Protein AF-A0A7S0Q0D4-F1 (afdb_monomer)

Radius of gyration: 19.69 Å; Cα contacts (8 Å, |Δi|>4): 339; chains: 1; bounding box: 39×50×62 Å

Nearest PDB structures (foldseek):
  7pxd-assembly1_C  TM=2.267E-01  e=3.288E-01  Mycobacterium tuberculosis
  8pty-assembly1_A  TM=2.636E-01  e=9.021E-01  Homo sapiens
  8avg-assembly1_A  TM=2.624E-01  e=1.016E+00  Mus musculus
  5kzf-assembly2_K  TM=1.835E-01  e=1.367E+00  Mycobacterium tuberculosis H37Ra
  2o3o-assembly6_J  TM=2.147E-01  e=3.750E+00  Bacillus subtilis

pLDDT: mean 75.48, std 21.77, range [25.08, 96.88]

Foldseek 3Di:
DDDDDDDDDDDDPVPPPPPPPDDDDWDKDDKDADPDDLVVCVLQVNDSQFGIKIWTDAALVCLPDDPVRLVVQVVPDQVSLCNQQTWMWTAHPVRHTDDTHGDDPPSQWKDWADFFFFDPVVLVVCLVVLFWDADSHPVVVVVQFGTKGKDAQPRAPPCDGHPDGQNRTWMKTARDPSRDHTITIIHMDTDPDDDDDPPPDDPDDPDDDDD

Structure (mmCIF, N/CA/C/O backbone):
data_AF-A0A7S0Q0D4-F1
#
_entry.id   AF-A0A7S0Q0D4-F1
#
loop_
_atom_site.group_PDB
_atom_site.id
_atom_site.type_symbol
_atom_site.label_atom_id
_atom_site.label_alt_id
_atom_site.label_comp_id
_atom_site.label_asym_id
_atom_site.label_entity_id
_atom_site.label_seq_id
_atom_site.pdbx_PDB_ins_code
_atom_site.Cartn_x
_atom_site.Cartn_y
_atom_site.Cartn_z
_atom_site.occupancy
_atom_site.B_iso_or_equiv
_atom_site.auth_seq_id
_atom_site.auth_comp_id
_atom_site.auth_asym_id
_atom_site.auth_atom_id
_atom_site.pdbx_PDB_model_num
ATOM 1 N N . ILE A 1 1 ? 1.714 13.636 7.743 1.00 39.94 1 ILE A N 1
ATOM 2 C CA . ILE A 1 1 ? 0.949 13.252 8.952 1.00 39.94 1 ILE A CA 1
ATOM 3 C C . ILE A 1 1 ? 1.546 14.047 10.105 1.00 39.94 1 ILE A C 1
ATOM 5 O O . ILE A 1 1 ? 2.761 14.033 10.236 1.00 39.94 1 ILE A O 1
ATOM 9 N N . LEU A 1 2 ? 0.739 14.781 10.872 1.00 30.14 2 LEU A N 1
ATOM 10 C CA . LEU A 1 2 ? 1.191 15.457 12.091 1.00 30.14 2 LEU A CA 1
ATOM 11 C C . LEU A 1 2 ? 0.880 14.524 13.266 1.00 30.14 2 LEU A C 1
ATOM 13 O O . LEU A 1 2 ? -0.280 14.161 13.445 1.00 30.14 2 LEU A O 1
ATOM 17 N N . VAL A 1 3 ? 1.891 14.096 14.023 1.00 31.64 3 VAL A N 1
ATOM 18 C CA . VAL A 1 3 ? 1.702 13.303 15.248 1.00 31.64 3 VAL A CA 1
ATOM 19 C C . VAL A 1 3 ? 2.352 14.063 16.392 1.00 31.64 3 VAL A C 1
ATOM 21 O O . VAL A 1 3 ? 3.560 14.276 16.376 1.00 31.64 3 VAL A O 1
ATOM 24 N N . GLY A 1 4 ? 1.554 14.483 17.368 1.00 28.08 4 GLY A N 1
ATOM 25 C CA . GLY A 1 4 ? 2.031 15.080 18.610 1.00 28.08 4 GLY A CA 1
ATOM 26 C C . GLY A 1 4 ? 1.083 14.715 19.746 1.00 28.08 4 GLY A C 1
ATOM 27 O O . GLY A 1 4 ? -0.130 14.824 19.582 1.00 28.08 4 GLY A O 1
ATOM 28 N N . SER A 1 5 ? 1.629 14.268 20.875 1.00 32.59 5 SER A N 1
ATOM 29 C CA . SER A 1 5 ? 0.921 14.273 22.155 1.00 32.59 5 SER A CA 1
ATOM 30 C C . SER A 1 5 ? 1.500 15.406 22.991 1.00 32.59 5 SER A C 1
ATOM 32 O O . SER A 1 5 ? 2.705 15.429 23.235 1.00 32.59 5 SER A O 1
ATOM 34 N N . ALA A 1 6 ? 0.656 16.343 23.406 1.00 32.16 6 ALA A N 1
ATOM 35 C CA . ALA A 1 6 ? 1.014 17.323 24.417 1.00 32.16 6 ALA A CA 1
ATOM 36 C C . ALA A 1 6 ? 0.575 16.765 25.775 1.00 32.16 6 ALA A C 1
ATOM 38 O O . ALA A 1 6 ? -0.620 16.581 25.998 1.00 32.16 6 ALA A O 1
ATOM 39 N N . GLU A 1 7 ? 1.532 16.471 26.654 1.00 38.66 7 GLU A N 1
ATOM 40 C CA . GLU A 1 7 ? 1.271 16.510 28.091 1.00 38.66 7 GLU A CA 1
ATOM 41 C C . GLU A 1 7 ? 1.637 17.908 28.583 1.00 38.66 7 GLU A C 1
ATOM 43 O O . GLU A 1 7 ? 2.690 18.456 28.259 1.00 38.66 7 GLU A O 1
ATOM 48 N N . GLU A 1 8 ? 0.687 18.502 29.290 1.00 43.59 8 GLU A N 1
ATOM 49 C CA . GLU A 1 8 ? 0.715 19.860 29.802 1.00 43.59 8 GLU A CA 1
ATOM 50 C C . GLU A 1 8 ? 1.403 19.832 31.174 1.00 43.59 8 GLU A C 1
ATOM 52 O O . GLU A 1 8 ? 0.868 19.262 32.127 1.00 43.59 8 GLU A O 1
ATOM 57 N N . THR A 1 9 ? 2.595 20.424 31.290 1.00 36.97 9 THR A N 1
ATOM 58 C CA . THR A 1 9 ? 3.221 20.680 32.594 1.00 36.97 9 THR A CA 1
ATOM 59 C C . THR A 1 9 ? 3.925 22.030 32.653 1.00 36.97 9 THR A C 1
ATOM 61 O O . THR A 1 9 ? 4.407 22.566 31.658 1.00 36.97 9 THR A O 1
ATOM 64 N N . ASP A 1 10 ? 3.895 22.562 33.872 1.00 42.19 10 ASP A N 1
ATOM 65 C CA . ASP A 1 10 ? 3.961 23.958 34.287 1.00 42.19 10 ASP A CA 1
ATOM 66 C C . ASP A 1 10 ? 5.113 24.832 33.765 1.00 42.19 10 ASP A C 1
ATOM 68 O O . ASP A 1 10 ? 6.259 24.423 33.569 1.00 42.19 10 ASP A O 1
ATOM 72 N N . ASN A 1 11 ? 4.765 26.111 33.642 1.00 52.38 11 ASN A N 1
ATOM 73 C CA . ASN A 1 11 ? 5.573 27.217 33.151 1.00 52.38 11 ASN A CA 1
ATOM 74 C C . ASN A 1 11 ? 6.760 27.543 34.078 1.00 52.38 11 ASN A C 1
ATOM 76 O O . ASN A 1 11 ? 6.571 28.180 35.109 1.00 52.38 11 ASN A O 1
ATOM 80 N N . HIS A 1 12 ? 7.982 27.175 33.676 1.00 39.94 12 HIS A N 1
ATOM 81 C CA . HIS A 1 12 ? 9.133 28.104 33.584 1.00 39.94 12 HIS A CA 1
ATOM 82 C C . HIS A 1 12 ? 10.457 27.452 33.129 1.00 39.94 12 HIS A C 1
ATOM 84 O O . HIS A 1 12 ? 11.414 28.171 32.862 1.00 39.94 12 HIS A O 1
ATOM 90 N N . GLU A 1 13 ? 10.497 26.133 32.911 1.00 39.03 13 GLU A N 1
ATOM 91 C CA . GLU A 1 13 ? 11.591 25.443 32.185 1.00 39.03 13 GLU A CA 1
ATOM 92 C C . GLU A 1 13 ? 11.234 25.106 30.717 1.00 39.03 13 GLU A C 1
ATOM 94 O O . GLU A 1 13 ? 12.041 24.545 29.977 1.00 39.03 13 GLU A O 1
ATOM 99 N N . ALA A 1 14 ? 10.037 25.493 30.261 1.00 39.09 14 ALA A N 1
ATOM 100 C CA . ALA A 1 14 ? 9.472 25.132 28.956 1.00 39.09 14 ALA A CA 1
ATOM 101 C C . ALA A 1 14 ? 10.107 25.846 27.741 1.00 39.09 14 ALA A C 1
ATOM 103 O O . ALA A 1 14 ? 9.794 25.513 26.601 1.00 39.09 14 ALA A O 1
ATOM 104 N N . GLU A 1 15 ? 11.010 26.808 27.950 1.00 36.03 15 GLU A N 1
ATOM 105 C CA . GLU A 1 15 ? 11.587 27.613 26.860 1.00 36.03 15 GLU A CA 1
ATOM 106 C C . GLU A 1 15 ? 12.915 27.049 26.308 1.00 36.03 15 GLU A C 1
ATOM 108 O O . GLU A 1 15 ? 13.400 27.512 25.279 1.00 36.03 15 GLU A O 1
ATOM 113 N N . GLN A 1 16 ? 13.495 26.013 26.938 1.00 35.28 16 GLN A N 1
ATOM 114 C CA . GLN A 1 16 ? 14.749 25.377 26.481 1.00 35.28 16 G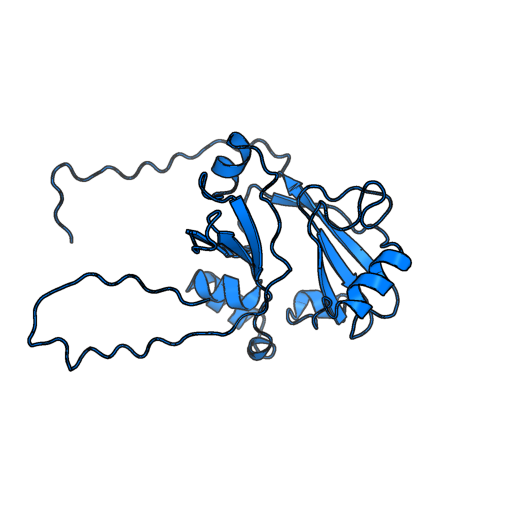LN A CA 1
ATOM 115 C C . GLN A 1 16 ? 14.620 23.918 26.018 1.00 35.28 16 GLN A C 1
ATOM 117 O O . GLN A 1 16 ? 15.594 23.351 25.528 1.00 35.28 16 GLN A O 1
ATOM 122 N N . ALA A 1 17 ? 13.423 23.332 26.063 1.00 35.00 17 ALA A N 1
ATOM 123 C CA . ALA A 1 17 ? 13.133 22.030 25.461 1.00 35.00 17 ALA A CA 1
ATOM 124 C C . ALA A 1 17 ? 12.306 22.177 24.177 1.00 35.00 17 ALA A C 1
ATOM 126 O O . ALA A 1 17 ? 11.364 21.422 23.941 1.00 35.00 17 ALA A O 1
ATOM 127 N N . ALA A 1 18 ? 12.671 23.128 23.311 1.00 39.19 18 ALA A N 1
ATOM 128 C CA . ALA A 1 18 ? 12.275 23.074 21.909 1.00 39.19 18 ALA A CA 1
ATOM 129 C C . ALA A 1 18 ? 12.994 21.881 21.251 1.00 39.19 18 ALA A C 1
ATOM 131 O O . ALA A 1 18 ? 13.935 22.042 20.476 1.00 39.19 18 ALA A O 1
ATOM 132 N N . MET A 1 19 ? 12.568 20.664 21.611 1.00 36.09 19 MET A N 1
ATOM 133 C CA . MET A 1 19 ? 12.744 19.470 20.803 1.00 36.09 19 MET A CA 1
ATOM 134 C C . MET A 1 19 ? 12.279 19.858 19.406 1.00 36.09 19 MET A C 1
ATOM 136 O O . MET A 1 19 ? 11.094 20.112 19.184 1.00 36.09 19 MET A O 1
ATOM 140 N N . SER A 1 20 ? 13.220 19.975 18.476 1.00 41.44 20 SER A N 1
ATOM 141 C CA . SER A 1 20 ? 12.903 20.131 17.069 1.00 41.44 20 SER A CA 1
ATOM 142 C C . SER A 1 20 ? 12.043 18.936 16.672 1.00 41.44 20 SER A C 1
ATOM 144 O O . SER A 1 20 ? 12.536 17.812 16.584 1.00 41.44 20 SER A O 1
ATOM 146 N N . PHE A 1 21 ? 10.743 19.151 16.492 1.00 45.53 21 PHE A N 1
ATOM 147 C CA . PHE A 1 21 ? 9.886 18.141 15.899 1.00 45.53 21 PHE A CA 1
ATOM 148 C C . PHE A 1 21 ? 10.307 18.001 14.437 1.00 45.53 21 PHE A C 1
ATOM 150 O O . PHE A 1 21 ? 10.010 18.854 13.602 1.00 45.53 21 PHE A O 1
ATOM 157 N N . GLU A 1 22 ? 11.044 16.937 14.139 1.00 58.16 22 GLU A N 1
ATOM 158 C CA . GLU A 1 22 ? 11.311 16.521 12.769 1.00 58.16 22 GLU A CA 1
ATOM 159 C C . GLU A 1 22 ? 10.029 15.878 12.229 1.00 58.16 22 GLU A C 1
ATOM 161 O O . GLU A 1 22 ? 9.679 14.737 12.531 1.00 58.16 22 GLU A O 1
ATOM 166 N N . TYR A 1 23 ? 9.254 16.658 11.481 1.00 65.88 23 TYR A N 1
ATOM 167 C CA . TYR A 1 23 ? 8.123 16.143 10.723 1.00 65.88 23 TYR A CA 1
ATOM 168 C C . TYR A 1 23 ? 8.636 15.594 9.396 1.00 65.88 23 TYR A C 1
ATOM 170 O O . TYR A 1 23 ? 9.413 16.260 8.715 1.00 65.88 23 TYR A O 1
ATOM 178 N N . PHE A 1 24 ? 8.138 14.434 8.973 1.00 67.94 24 PHE A N 1
ATOM 179 C CA . PHE A 1 24 ? 8.347 13.958 7.609 1.00 67.94 24 PHE A CA 1
ATOM 180 C C . PHE A 1 24 ? 7.037 13.999 6.820 1.00 67.94 24 PHE A C 1
ATOM 182 O O . PHE A 1 24 ? 5.943 13.702 7.320 1.00 67.94 24 PHE A O 1
ATOM 189 N N . LEU A 1 25 ? 7.144 14.397 5.556 1.00 77.38 25 LEU A N 1
ATOM 190 C CA . LEU A 1 25 ? 6.045 14.327 4.605 1.00 77.38 25 LEU A CA 1
ATOM 191 C C . LEU A 1 25 ? 6.071 12.950 3.950 1.00 77.38 25 LEU A C 1
ATOM 193 O O . LEU A 1 25 ? 7.066 12.558 3.352 1.00 77.38 25 LEU A O 1
ATOM 197 N N . ALA A 1 26 ? 4.962 12.225 4.056 1.00 83.94 26 ALA A N 1
ATOM 198 C CA . ALA A 1 26 ? 4.808 10.923 3.428 1.00 83.94 26 ALA A CA 1
ATOM 199 C C . ALA A 1 26 ? 3.682 10.957 2.401 1.00 83.94 26 ALA A C 1
ATOM 201 O O . ALA A 1 26 ? 2.644 11.594 2.615 1.00 83.94 26 ALA A O 1
ATOM 202 N N . LYS A 1 27 ? 3.880 10.240 1.295 1.00 90.94 27 LYS A N 1
ATOM 203 C CA . LYS A 1 27 ? 2.831 10.012 0.305 1.00 90.94 27 LYS A CA 1
ATOM 204 C C . LYS A 1 27 ? 1.919 8.896 0.804 1.00 90.94 27 LYS A C 1
ATOM 206 O O . LYS A 1 27 ? 2.400 7.877 1.293 1.00 90.94 27 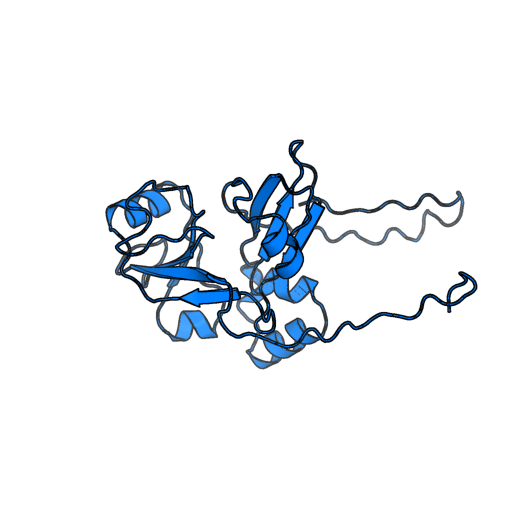LYS A O 1
ATOM 211 N N . LEU A 1 28 ? 0.612 9.090 0.660 1.00 93.75 28 LEU A N 1
ATOM 212 C CA . LEU A 1 28 ? -0.399 8.106 1.036 1.00 93.75 28 LEU A CA 1
ATOM 213 C C . LEU A 1 28 ? -1.083 7.528 -0.204 1.00 93.75 28 LEU A C 1
ATOM 215 O O . LEU A 1 28 ? -1.227 8.209 -1.223 1.00 93.75 28 LEU A O 1
ATOM 219 N N . SER A 1 29 ? -1.546 6.285 -0.112 1.00 94.38 29 SER A N 1
ATOM 220 C CA . SER A 1 29 ? -2.601 5.791 -0.993 1.00 94.38 29 SER A CA 1
ATOM 221 C C . SER A 1 29 ? -3.913 6.542 -0.719 1.00 94.38 29 SER A C 1
ATOM 223 O O . SER A 1 29 ? -4.058 7.170 0.332 1.00 94.38 29 SER A O 1
ATOM 225 N N . PRO A 1 30 ? -4.906 6.461 -1.623 1.00 93.81 30 PRO A N 1
ATOM 226 C CA . PRO A 1 30 ? -6.265 6.876 -1.303 1.00 93.81 30 PRO A CA 1
ATOM 227 C C . PRO A 1 30 ? -6.752 6.205 -0.015 1.00 93.81 30 PRO A C 1
ATOM 229 O O . PRO A 1 30 ? -6.440 5.030 0.220 1.00 93.81 30 PRO A O 1
ATOM 232 N N . LEU A 1 31 ? -7.511 6.956 0.788 1.00 93.94 31 LEU A N 1
ATOM 233 C CA . LEU A 1 31 ? -8.194 6.413 1.958 1.00 93.94 31 LEU A CA 1
ATOM 234 C C . LEU A 1 31 ? -9.208 5.357 1.517 1.00 93.94 31 LEU A C 1
ATOM 236 O O . LEU A 1 31 ? -9.918 5.542 0.529 1.00 93.94 31 LEU A O 1
ATOM 240 N N . SER A 1 32 ? -9.281 4.275 2.279 1.00 93.75 32 SER A N 1
ATOM 241 C CA . SER A 1 32 ? -10.214 3.172 2.072 1.00 93.75 32 SER A CA 1
ATOM 242 C C . SER A 1 32 ? -10.876 2.796 3.380 1.00 93.75 32 SER A C 1
ATOM 244 O O . SER A 1 32 ? -10.272 2.943 4.442 1.00 93.75 32 SER A O 1
ATOM 246 N N . LEU A 1 33 ? -12.102 2.280 3.307 1.00 93.75 33 LEU A N 1
ATOM 247 C CA . LEU A 1 33 ? -12.773 1.724 4.474 1.00 93.75 33 LEU A CA 1
ATOM 248 C C . LEU A 1 33 ? -12.021 0.494 4.977 1.00 93.75 33 LEU A C 1
ATOM 250 O O . LEU A 1 33 ? -11.573 -0.345 4.192 1.00 93.75 33 LEU A O 1
ATOM 254 N N . VAL A 1 34 ? -11.924 0.361 6.296 1.00 91.00 34 VAL A N 1
ATOM 255 C CA . VAL A 1 34 ? -11.424 -0.864 6.918 1.00 91.00 34 VAL A CA 1
ATOM 256 C C . VAL A 1 34 ? -12.504 -1.943 6.792 1.00 91.00 34 VAL A C 1
ATOM 258 O O . VAL A 1 34 ? -13.469 -1.969 7.554 1.00 91.00 34 VAL A O 1
ATOM 261 N N . SER A 1 35 ? -12.330 -2.858 5.841 1.00 88.56 35 SER A N 1
ATOM 262 C CA . SER A 1 35 ? -13.248 -3.981 5.577 1.00 88.56 35 SER A CA 1
ATOM 263 C C . SER A 1 35 ? -12.995 -5.215 6.457 1.00 88.56 35 SER A C 1
ATOM 265 O O . SER A 1 35 ? -13.779 -6.162 6.443 1.00 88.56 35 SER A O 1
ATOM 267 N N . VAL A 1 36 ? -11.911 -5.202 7.236 1.00 85.38 36 VAL A N 1
ATOM 268 C CA . VAL A 1 36 ? -11.490 -6.296 8.121 1.00 85.38 36 VAL A CA 1
ATOM 269 C C . VAL A 1 36 ? -12.462 -6.460 9.294 1.00 85.38 36 VAL A C 1
ATOM 271 O O . VAL A 1 36 ? -12.875 -5.465 9.902 1.00 85.38 36 VAL A O 1
ATOM 274 N N . SER A 1 37 ? -12.799 -7.708 9.639 1.00 86.81 37 SER A N 1
ATOM 275 C CA . SER A 1 37 ? -13.691 -8.032 10.761 1.00 86.81 37 SER A CA 1
ATOM 276 C C . SER A 1 37 ? -13.095 -7.602 12.107 1.00 86.81 37 SER A C 1
ATOM 278 O O . SER A 1 37 ? -11.878 -7.556 12.265 1.00 86.81 37 SER A O 1
ATOM 280 N N . SER A 1 38 ? -13.922 -7.326 13.119 1.00 87.94 38 SER A N 1
ATOM 281 C CA . SER A 1 38 ? -13.414 -6.920 14.441 1.00 87.94 38 SER A CA 1
ATOM 282 C C . SER A 1 38 ? -12.484 -7.956 15.082 1.00 87.94 38 SER A C 1
ATOM 284 O O . SER A 1 38 ? -11.548 -7.568 15.774 1.00 87.94 38 SER A O 1
ATOM 286 N N . ALA A 1 39 ? -12.714 -9.252 14.845 1.00 85.00 39 ALA A N 1
ATOM 287 C CA . ALA A 1 39 ? -11.849 -10.317 15.353 1.00 85.00 39 ALA A CA 1
ATOM 288 C C . ALA A 1 39 ? -10.466 -10.274 14.687 1.00 85.00 39 ALA A C 1
ATOM 290 O O . ALA A 1 39 ? -9.447 -10.269 15.376 1.00 85.00 39 ALA A O 1
ATOM 291 N N . ASP A 1 40 ? -10.435 -10.143 13.362 1.00 82.12 40 ASP A N 1
ATOM 292 C CA . ASP A 1 40 ? -9.185 -10.068 12.604 1.00 82.12 40 ASP A CA 1
ATOM 293 C C . ASP A 1 40 ? -8.441 -8.758 12.880 1.00 82.12 40 ASP A C 1
ATOM 295 O O . ASP A 1 40 ? -7.218 -8.745 12.954 1.00 82.12 40 ASP A O 1
ATOM 299 N N . ARG A 1 41 ? -9.153 -7.650 13.123 1.00 87.12 41 ARG A N 1
ATOM 300 C CA . ARG A 1 41 ? -8.533 -6.376 13.517 1.00 87.12 41 ARG A CA 1
ATOM 301 C C . ARG A 1 41 ? -7.684 -6.517 14.777 1.00 87.12 41 ARG A C 1
ATOM 303 O O . ARG A 1 41 ? -6.586 -5.975 14.813 1.00 87.12 41 ARG A O 1
ATOM 310 N N . VAL A 1 42 ? -8.161 -7.260 15.780 1.00 84.44 42 VAL A N 1
ATOM 311 C CA . VAL A 1 42 ? -7.399 -7.515 17.015 1.00 84.44 42 VAL A CA 1
ATOM 312 C C . VAL A 1 42 ? -6.113 -8.276 16.709 1.00 84.44 42 VAL A C 1
ATOM 314 O O . VAL A 1 42 ? -5.056 -7.897 17.205 1.00 84.44 42 VAL A O 1
ATOM 317 N N . ILE A 1 43 ? -6.195 -9.306 15.864 1.00 79.88 43 ILE A N 1
ATOM 318 C CA . ILE A 1 43 ? -5.037 -10.111 15.451 1.00 79.88 43 ILE A CA 1
ATOM 319 C C . ILE A 1 43 ? -4.023 -9.238 14.702 1.00 79.88 43 ILE A C 1
ATOM 321 O O . ILE A 1 43 ? -2.831 -9.287 14.975 1.00 79.88 43 ILE A O 1
ATOM 325 N N . LEU A 1 44 ? -4.509 -8.378 13.808 1.00 78.69 44 LEU A N 1
ATOM 326 C CA . LEU A 1 44 ? -3.687 -7.516 12.960 1.00 78.69 44 LEU A CA 1
ATOM 327 C C . LEU A 1 44 ? -3.223 -6.220 13.644 1.00 78.69 44 LEU A C 1
ATOM 329 O O . LEU A 1 44 ? -2.583 -5.387 13.002 1.00 78.69 44 LEU A O 1
ATOM 333 N N . GLY A 1 45 ? -3.566 -6.009 14.919 1.00 83.81 45 GLY A N 1
ATOM 334 C CA . GLY A 1 45 ? -3.255 -4.774 15.646 1.00 83.81 45 GLY A CA 1
ATOM 335 C C . GLY A 1 45 ? -3.958 -3.526 15.092 1.00 83.81 45 GLY A C 1
ATOM 336 O O . GLY A 1 45 ? -3.560 -2.400 15.399 1.00 83.81 45 GLY A O 1
ATOM 337 N N . ILE A 1 46 ? -4.999 -3.705 14.275 1.00 88.56 46 ILE A N 1
ATOM 338 C CA . ILE A 1 46 ? -5.795 -2.621 13.701 1.00 88.56 46 ILE A CA 1
ATOM 339 C C . ILE A 1 46 ? -6.689 -2.041 14.804 1.00 88.56 46 ILE A C 1
ATOM 341 O O . ILE A 1 46 ? -7.457 -2.786 15.420 1.00 88.56 46 ILE A O 1
ATOM 345 N N . PRO A 1 47 ? -6.660 -0.717 15.049 1.00 91.50 47 PRO A N 1
ATOM 346 C CA . PRO A 1 47 ? -7.526 -0.104 16.048 1.00 91.50 47 PRO A CA 1
ATOM 347 C C . PRO A 1 47 ? -9.003 -0.399 15.770 1.00 91.50 47 PRO A C 1
ATOM 349 O O . PRO A 1 47 ? -9.492 -0.201 14.658 1.00 91.50 47 PRO A O 1
ATOM 352 N N . LEU A 1 48 ? -9.749 -0.822 16.794 1.00 93.25 48 LEU A N 1
ATOM 353 C CA . LEU A 1 48 ? -11.175 -1.141 16.642 1.00 93.25 48 LEU A CA 1
ATOM 354 C C . LEU A 1 48 ? -12.004 0.066 16.180 1.00 93.25 48 LEU A C 1
ATOM 356 O O . LEU A 1 48 ? -12.968 -0.110 15.443 1.00 93.25 48 LEU A O 1
ATOM 360 N N . LEU A 1 49 ? -11.587 1.277 16.564 1.00 95.12 49 LEU A N 1
ATOM 361 C CA . LEU A 1 49 ? -12.212 2.541 16.165 1.00 95.12 49 LEU A CA 1
ATOM 362 C C . LEU A 1 49 ? -11.801 3.021 14.762 1.00 95.12 49 LEU A C 1
ATOM 364 O O . LEU A 1 49 ? -12.280 4.061 14.317 1.00 95.12 49 LEU A O 1
ATOM 368 N N . ALA A 1 50 ? -10.902 2.312 14.069 1.00 95.56 50 ALA A N 1
ATOM 369 C CA . ALA A 1 50 ? -10.497 2.691 12.723 1.00 95.56 50 ALA A CA 1
ATOM 370 C C . ALA A 1 50 ? -11.643 2.462 11.733 1.00 95.56 50 ALA A C 1
ATOM 372 O O . ALA A 1 50 ? -12.112 1.336 11.552 1.00 95.56 50 ALA A O 1
ATOM 373 N N . GLU A 1 51 ? -12.068 3.526 11.062 1.00 96.25 51 GLU A N 1
ATOM 374 C CA . GLU A 1 51 ? -13.021 3.437 9.953 1.00 96.25 51 GLU A CA 1
ATOM 375 C C . GLU A 1 51 ? -12.308 3.468 8.608 1.00 96.25 51 GLU A C 1
ATOM 377 O O . GLU A 1 51 ? -12.720 2.766 7.685 1.00 96.25 51 GLU A O 1
ATOM 382 N N . TYR A 1 52 ? -11.202 4.211 8.522 1.00 96.50 52 TYR A N 1
ATOM 383 C CA . TYR A 1 52 ? -10.424 4.353 7.300 1.00 96.50 52 TYR A CA 1
ATOM 384 C C . TYR A 1 52 ? -8.970 3.945 7.497 1.00 96.50 52 TYR A C 1
ATOM 386 O O . TYR A 1 52 ? -8.424 4.014 8.600 1.00 96.50 52 TYR A O 1
ATOM 394 N N . PHE A 1 53 ? -8.322 3.569 6.402 1.00 95.50 53 PHE A N 1
ATOM 395 C CA . PHE A 1 53 ? -6.884 3.370 6.346 1.00 95.50 53 PHE A CA 1
ATOM 396 C C . PHE A 1 53 ? -6.291 3.906 5.042 1.00 95.50 53 PHE A C 1
ATOM 398 O O . PHE A 1 53 ? -6.992 4.054 4.041 1.00 95.50 53 PHE A O 1
ATOM 405 N N . ALA A 1 54 ? -4.990 4.178 5.054 1.00 95.75 54 ALA A N 1
ATOM 406 C CA . ALA A 1 54 ? -4.197 4.418 3.854 1.00 95.75 54 ALA A CA 1
ATOM 407 C C . ALA A 1 54 ? -2.811 3.791 4.004 1.00 95.75 54 ALA A C 1
ATOM 409 O O . ALA A 1 54 ? -2.222 3.814 5.088 1.00 95.75 54 ALA A O 1
ATOM 410 N N . PHE A 1 55 ? -2.273 3.271 2.904 1.00 95.00 55 PHE A N 1
ATOM 411 C CA . PHE A 1 55 ? -0.882 2.855 2.839 1.00 95.00 55 PHE A CA 1
ATOM 412 C C . PHE A 1 55 ? 0.027 4.086 2.770 1.00 95.00 55 PHE A C 1
ATOM 414 O O . PHE A 1 55 ? -0.182 4.981 1.952 1.00 95.00 55 PHE A O 1
ATOM 421 N N . ILE A 1 56 ? 1.034 4.121 3.630 1.00 93.62 56 ILE A N 1
ATOM 422 C CA . ILE A 1 56 ? 2.121 5.089 3.654 1.00 93.62 56 ILE A CA 1
ATOM 423 C C . ILE A 1 56 ? 3.244 4.525 2.791 1.00 93.62 56 ILE A C 1
ATOM 425 O O . ILE A 1 56 ? 3.779 3.460 3.098 1.00 93.62 56 ILE A O 1
ATOM 429 N N . TYR A 1 57 ? 3.615 5.244 1.735 1.00 92.00 57 TYR A N 1
ATOM 430 C CA . TYR A 1 57 ? 4.750 4.864 0.903 1.00 92.00 57 TYR A CA 1
ATOM 431 C C . TYR A 1 57 ? 6.084 5.123 1.630 1.00 92.00 57 TYR A C 1
ATOM 433 O O . TYR A 1 57 ? 6.183 6.121 2.351 1.00 92.00 57 TYR A O 1
ATOM 441 N N . PRO A 1 58 ? 7.104 4.268 1.412 1.00 88.81 58 PRO A N 1
ATOM 442 C CA . PRO A 1 58 ? 8.484 4.527 1.806 1.00 88.81 58 PRO A CA 1
ATOM 443 C C . PRO A 1 58 ? 8.979 5.911 1.388 1.00 88.81 58 PRO A C 1
ATOM 445 O O . PRO A 1 58 ? 8.552 6.462 0.367 1.00 88.81 58 PRO A O 1
ATOM 448 N N . VAL A 1 59 ? 9.931 6.443 2.149 1.00 83.56 59 VAL A N 1
ATOM 449 C CA . VAL A 1 59 ? 10.617 7.695 1.820 1.00 83.56 59 VAL A CA 1
ATOM 450 C C . VAL A 1 59 ? 11.817 7.376 0.928 1.00 83.56 59 VAL A C 1
ATOM 452 O O . VAL A 1 59 ? 12.762 6.728 1.367 1.00 83.56 59 VAL A O 1
ATOM 455 N N . GLY A 1 60 ? 11.785 7.847 -0.322 1.00 69.12 60 GL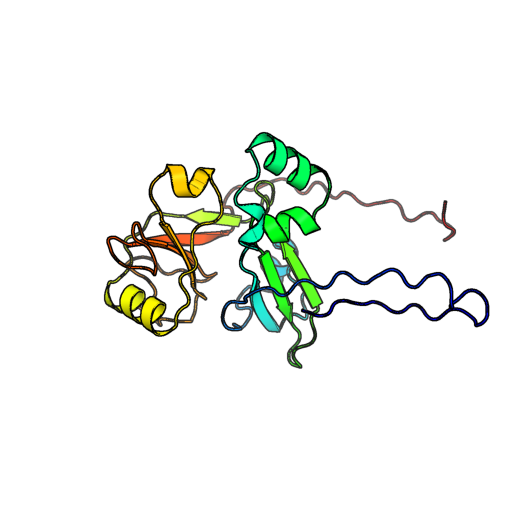Y A N 1
ATOM 456 C CA . GLY A 1 60 ? 12.810 7.553 -1.340 1.00 69.12 60 GLY A CA 1
ATOM 457 C C . GLY A 1 60 ? 14.172 8.226 -1.134 1.00 69.12 60 GLY A C 1
ATOM 458 O O . GLY A 1 60 ? 15.045 8.143 -1.982 1.00 69.12 60 GLY A O 1
ATOM 459 N N . GLU A 1 61 ? 14.387 8.927 -0.024 1.00 66.50 61 GLU A N 1
ATOM 460 C CA . GLU A 1 61 ? 15.699 9.509 0.299 1.00 66.50 61 GLU A CA 1
ATOM 461 C C . GLU A 1 61 ? 16.627 8.497 0.996 1.00 66.50 61 GLU A C 1
ATOM 463 O O . GLU A 1 61 ? 17.802 8.779 1.227 1.00 66.50 61 GLU A O 1
ATOM 468 N N . LEU A 1 62 ? 16.120 7.297 1.304 1.00 66.19 62 LEU A N 1
ATOM 469 C CA . LEU A 1 62 ? 16.872 6.219 1.952 1.00 66.19 62 LEU A CA 1
ATOM 470 C C . LEU A 1 62 ? 17.521 5.239 0.962 1.00 66.19 62 LEU A C 1
ATOM 472 O O . LEU A 1 62 ? 18.161 4.288 1.400 1.00 66.19 62 LEU A O 1
ATOM 476 N N . ASP A 1 63 ? 17.403 5.480 -0.345 1.00 59.25 63 ASP A N 1
ATOM 477 C CA . ASP A 1 63 ? 17.776 4.563 -1.438 1.00 59.25 63 ASP A CA 1
ATOM 478 C C . ASP A 1 63 ? 19.282 4.215 -1.506 1.00 59.25 63 ASP A C 1
ATOM 480 O O . ASP A 1 63 ? 19.683 3.314 -2.239 1.00 59.25 63 ASP A O 1
ATOM 484 N N . ASN A 1 64 ? 20.131 4.911 -0.739 1.00 62.94 64 ASN A N 1
ATOM 485 C CA . ASN A 1 64 ? 21.590 4.728 -0.724 1.00 62.94 64 ASN A CA 1
ATOM 486 C C . ASN A 1 64 ? 22.112 3.898 0.460 1.00 62.94 64 ASN A C 1
ATOM 488 O O . ASN A 1 64 ? 23.328 3.797 0.648 1.00 62.94 64 ASN A O 1
ATOM 492 N N . LEU A 1 65 ? 21.231 3.351 1.297 1.00 68.19 65 LEU A N 1
ATOM 493 C CA . LEU A 1 65 ? 21.656 2.526 2.423 1.00 68.19 65 LEU A CA 1
ATOM 494 C C . LEU A 1 65 ? 22.067 1.126 1.950 1.00 68.19 65 LEU A C 1
ATOM 496 O O . LEU A 1 65 ? 21.443 0.530 1.076 1.00 68.19 65 LEU A O 1
ATOM 500 N N . THR A 1 66 ? 23.123 0.574 2.542 1.00 68.50 66 THR A N 1
ATOM 501 C CA . THR A 1 66 ? 23.503 -0.829 2.334 1.00 68.50 66 THR A CA 1
ATOM 502 C C . THR A 1 66 ? 22.519 -1.764 3.041 1.00 68.50 66 THR A C 1
ATOM 504 O O . THR A 1 66 ? 21.880 -1.376 4.019 1.00 68.50 66 THR A O 1
ATOM 507 N N . ASP A 1 67 ? 22.432 -3.029 2.617 1.00 67.50 67 ASP A N 1
ATOM 508 C CA . ASP A 1 67 ? 21.590 -4.039 3.285 1.00 67.50 67 ASP A CA 1
ATOM 509 C C . ASP A 1 67 ? 21.903 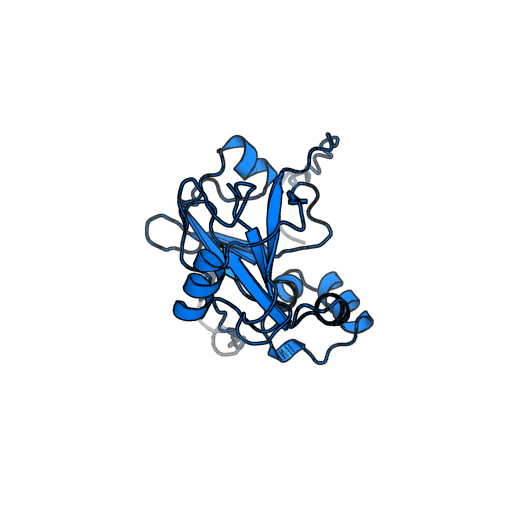-4.165 4.789 1.00 67.50 67 ASP A C 1
ATOM 511 O O . ASP A 1 67 ? 21.004 -4.324 5.616 1.00 67.50 67 ASP A O 1
ATOM 515 N N . GLU A 1 68 ? 23.179 -4.024 5.170 1.00 69.69 68 GLU A N 1
ATOM 516 C CA . GLU A 1 68 ? 23.605 -4.004 6.573 1.00 69.69 68 GLU A CA 1
ATOM 517 C C . GLU A 1 68 ? 23.062 -2.770 7.313 1.00 69.69 68 GLU A C 1
ATOM 519 O O . GLU A 1 68 ? 22.605 -2.873 8.453 1.00 69.69 68 GLU A O 1
ATOM 524 N N . GLN A 1 69 ? 23.057 -1.603 6.664 1.00 70.62 69 GLN A N 1
ATOM 525 C CA . GLN A 1 69 ? 22.480 -0.382 7.224 1.00 70.62 69 GLN A CA 1
ATOM 526 C C . GLN A 1 69 ? 20.958 -0.490 7.354 1.00 70.62 69 GLN A C 1
ATOM 528 O O . GLN A 1 69 ? 20.436 -0.130 8.406 1.00 70.62 69 GLN A O 1
ATOM 533 N N . TYR A 1 70 ? 20.256 -1.060 6.371 1.00 67.62 70 TYR A N 1
ATOM 534 C CA . TYR A 1 70 ? 18.824 -1.360 6.483 1.00 67.62 70 TYR A CA 1
ATOM 535 C C . TYR A 1 70 ? 18.528 -2.329 7.633 1.00 67.62 70 TYR A C 1
ATOM 537 O O . TYR A 1 70 ? 17.609 -2.088 8.418 1.00 67.62 70 TYR A O 1
ATOM 545 N N . GLY A 1 71 ? 19.327 -3.391 7.785 1.00 65.44 71 GLY A N 1
ATOM 546 C CA . GLY A 1 71 ? 19.191 -4.350 8.885 1.00 65.44 71 GLY A CA 1
ATOM 547 C C . GLY A 1 71 ? 19.426 -3.719 10.262 1.00 65.44 71 GLY A C 1
ATOM 548 O O . GLY A 1 71 ? 18.710 -4.011 11.225 1.00 65.44 71 GLY A O 1
ATOM 549 N N . ARG A 1 72 ? 20.385 -2.792 10.362 1.00 67.44 72 ARG A N 1
ATOM 550 C CA . ARG A 1 72 ? 20.653 -2.031 11.592 1.00 67.44 72 ARG A CA 1
ATOM 551 C C . ARG A 1 72 ? 19.563 -0.997 11.880 1.00 67.44 72 ARG A C 1
ATOM 553 O O . ARG A 1 72 ? 19.093 -0.929 13.006 1.00 67.44 72 ARG A O 1
ATOM 560 N N . LEU A 1 73 ? 19.099 -0.238 10.888 1.00 66.88 73 LEU A N 1
ATOM 561 C CA . LEU A 1 73 ? 18.013 0.736 11.072 1.00 66.88 73 LEU A CA 1
ATOM 562 C C . LEU A 1 73 ? 16.703 0.052 11.472 1.00 66.88 73 LEU A C 1
ATOM 564 O O . LEU A 1 73 ? 16.036 0.488 12.408 1.00 66.88 73 LEU A O 1
ATOM 568 N N . GLY A 1 74 ? 16.373 -1.063 10.821 1.00 60.25 74 GLY A N 1
ATOM 569 C CA . GLY A 1 74 ? 15.175 -1.833 11.134 1.00 60.25 74 GLY A CA 1
ATOM 570 C C . GLY A 1 74 ? 15.187 -2.501 12.512 1.00 60.25 74 GLY A C 1
ATOM 571 O O . GLY A 1 74 ? 14.118 -2.770 13.055 1.00 60.25 74 GLY A O 1
ATOM 572 N N . SER A 1 75 ? 16.365 -2.748 13.095 1.00 63.84 75 SER A N 1
ATOM 573 C CA . SER A 1 75 ? 16.495 -3.307 14.451 1.00 63.84 75 SER A CA 1
ATOM 574 C C . SER A 1 75 ? 16.550 -2.249 15.555 1.00 63.84 75 SER A C 1
ATOM 576 O O . SER A 1 75 ? 16.310 -2.587 16.713 1.00 63.84 75 SER A O 1
ATOM 578 N N . LEU A 1 76 ? 16.840 -0.988 15.219 1.00 57.53 76 LEU A N 1
ATOM 579 C CA . LEU A 1 76 ? 17.042 0.077 16.202 1.00 57.53 76 LEU A CA 1
ATOM 580 C C . LEU A 1 76 ? 15.798 0.940 16.438 1.00 57.53 76 LEU A C 1
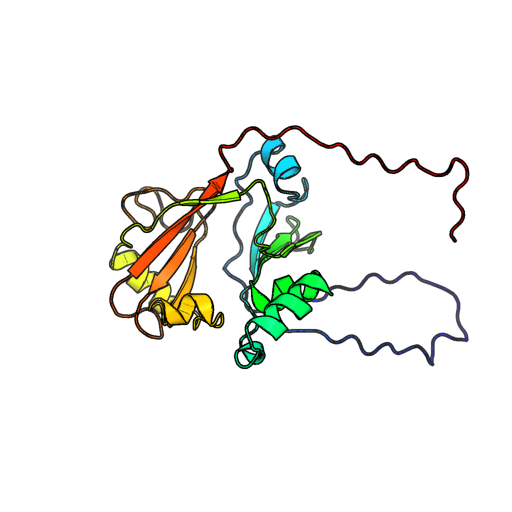ATOM 582 O O . LEU A 1 76 ? 15.628 1.431 17.551 1.00 57.53 76 LEU A O 1
ATOM 586 N N . GLU A 1 77 ? 14.906 1.103 15.451 1.00 70.62 77 GLU A N 1
ATOM 587 C CA . GLU A 1 77 ? 13.727 1.959 15.629 1.00 70.62 77 GLU A CA 1
ATOM 588 C C . GLU A 1 77 ? 12.519 1.531 14.765 1.00 70.62 77 GLU A C 1
ATOM 590 O O . GLU A 1 77 ? 12.588 1.574 13.536 1.00 70.62 77 GLU A O 1
ATOM 595 N N . PRO A 1 78 ? 11.353 1.190 15.356 1.00 68.62 78 PRO A N 1
ATOM 596 C CA . PRO A 1 78 ? 10.145 0.828 14.599 1.00 68.62 78 PRO A CA 1
ATOM 597 C C . PRO A 1 78 ? 9.668 1.900 13.606 1.00 68.62 78 PRO A C 1
ATOM 599 O O . PRO A 1 78 ? 9.023 1.583 12.605 1.00 68.62 78 PRO A O 1
ATOM 602 N N . ARG A 1 79 ? 10.000 3.171 13.864 1.00 74.62 79 ARG A N 1
ATOM 603 C CA . ARG A 1 79 ? 9.726 4.294 12.958 1.00 74.62 79 ARG A CA 1
ATOM 604 C C . ARG A 1 79 ? 10.609 4.252 11.712 1.00 74.62 79 ARG A C 1
ATOM 606 O O . ARG A 1 79 ? 10.125 4.583 10.638 1.00 74.62 79 ARG A O 1
ATOM 613 N N . ALA A 1 80 ? 11.846 3.769 11.814 1.00 78.44 80 ALA A N 1
ATOM 614 C CA . ALA A 1 80 ? 12.704 3.577 10.649 1.00 78.44 80 ALA A CA 1
ATOM 615 C C . ALA A 1 80 ? 12.119 2.526 9.693 1.00 78.44 80 ALA A C 1
ATOM 617 O O . ALA A 1 80 ? 12.136 2.727 8.483 1.00 78.44 80 ALA A O 1
ATOM 618 N N . LEU A 1 81 ? 11.505 1.456 10.219 1.00 80.19 81 LEU A N 1
ATOM 619 C CA . LEU A 1 81 ? 10.807 0.461 9.392 1.00 80.19 81 LEU A CA 1
ATOM 620 C C . LEU A 1 81 ? 9.674 1.080 8.569 1.00 80.19 81 LEU A C 1
ATOM 622 O O . LEU A 1 81 ? 9.484 0.695 7.421 1.00 80.19 81 LEU A O 1
ATOM 626 N N . LEU A 1 82 ? 8.953 2.058 9.123 1.00 84.12 82 LEU A N 1
ATOM 627 C CA . LEU A 1 82 ? 7.924 2.787 8.381 1.00 84.12 82 LEU A CA 1
ATOM 628 C C . LEU A 1 82 ? 8.522 3.581 7.213 1.00 84.12 82 LEU A C 1
ATOM 630 O O . LEU A 1 82 ? 7.943 3.602 6.133 1.00 84.12 82 LEU A O 1
ATOM 634 N N . LEU A 1 83 ? 9.668 4.230 7.422 1.00 84.81 83 LEU A N 1
ATOM 635 C CA . LEU A 1 83 ? 10.332 5.016 6.379 1.00 84.81 83 LEU A CA 1
AT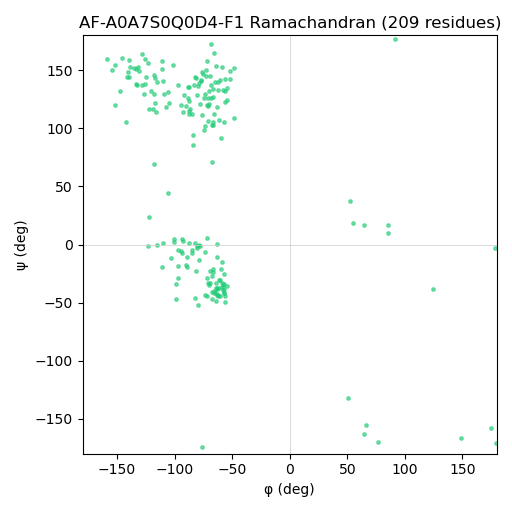OM 636 C C . LEU A 1 83 ? 10.916 4.123 5.277 1.00 84.81 83 LEU A C 1
ATOM 638 O O . LEU A 1 83 ? 10.885 4.501 4.109 1.00 84.81 83 LEU A O 1
ATOM 642 N N . ILE A 1 84 ? 11.410 2.940 5.649 1.00 82.19 84 ILE A N 1
ATOM 643 C CA . ILE A 1 84 ? 12.048 1.978 4.744 1.00 82.19 84 ILE A CA 1
ATOM 644 C C . ILE A 1 84 ? 11.006 1.175 3.956 1.00 82.19 84 ILE A C 1
ATOM 646 O O . ILE A 1 84 ? 11.077 1.098 2.734 1.00 82.19 84 ILE A O 1
ATOM 650 N N . TYR A 1 85 ? 10.040 0.566 4.643 1.00 84.88 85 TYR A N 1
ATOM 651 C CA . TYR A 1 85 ? 9.100 -0.393 4.049 1.00 84.88 85 TYR A CA 1
ATOM 652 C C . TYR A 1 85 ? 7.709 0.188 3.797 1.00 84.88 85 TYR A C 1
ATOM 654 O O . TYR A 1 85 ? 6.896 -0.429 3.107 1.00 84.88 85 TYR A O 1
ATOM 662 N N . GLY A 1 86 ? 7.417 1.371 4.333 1.00 89.50 86 GLY A N 1
ATOM 663 C CA . GLY A 1 86 ? 6.058 1.881 4.387 1.00 89.50 86 GLY A CA 1
ATOM 664 C C . GLY A 1 86 ? 5.238 1.207 5.486 1.00 89.50 86 GLY A C 1
ATOM 665 O O . GLY A 1 86 ? 5.747 0.508 6.370 1.00 89.50 86 GLY A O 1
ATOM 666 N N . GLY A 1 87 ? 3.934 1.452 5.467 1.00 90.88 87 GLY A N 1
ATOM 667 C CA . GLY A 1 87 ? 3.030 0.973 6.508 1.00 90.88 87 GLY A CA 1
ATOM 668 C C . GLY A 1 87 ? 1.591 1.397 6.285 1.00 90.88 87 GLY A C 1
ATOM 669 O O . GLY A 1 87 ? 1.250 1.944 5.248 1.00 90.88 87 GLY A O 1
ATOM 670 N N . PHE A 1 88 ? 0.737 1.175 7.270 1.00 92.25 88 PHE A N 1
ATOM 671 C CA . PHE A 1 88 ? -0.675 1.523 7.224 1.00 92.25 88 PHE A CA 1
ATOM 672 C C . PHE A 1 88 ? -0.987 2.550 8.302 1.00 92.25 88 PHE A C 1
ATOM 674 O O . PHE A 1 88 ? -0.772 2.290 9.485 1.00 92.25 88 PHE A O 1
ATOM 681 N N . ALA A 1 89 ? -1.496 3.708 7.891 1.00 93.31 89 ALA A N 1
ATOM 682 C CA . ALA A 1 89 ? -2.124 4.666 8.790 1.00 93.31 89 ALA A CA 1
ATOM 683 C C . ALA A 1 89 ? -3.608 4.336 8.926 1.00 93.31 89 ALA A C 1
ATOM 685 O O . ALA A 1 89 ? -4.278 4.109 7.919 1.00 93.31 89 ALA A O 1
ATOM 686 N N . TYR A 1 90 ? -4.116 4.373 10.154 1.00 94.50 90 TYR A N 1
ATOM 687 C CA . TYR A 1 90 ? -5.518 4.137 10.481 1.00 94.50 90 TYR A CA 1
ATOM 688 C C . TYR A 1 90 ? -6.150 5.396 11.050 1.00 94.50 90 TYR A C 1
ATOM 690 O O . TYR A 1 90 ? -5.534 6.085 11.865 1.00 94.50 90 TYR A O 1
ATOM 698 N N . PHE A 1 91 ? -7.386 5.671 10.648 1.00 95.94 91 PHE A N 1
ATOM 699 C CA . PHE A 1 91 ? -8.074 6.920 10.945 1.00 95.94 91 PHE A CA 1
ATOM 700 C C . PHE A 1 91 ? -9.482 6.681 11.495 1.00 95.94 91 PHE A C 1
ATOM 702 O O . PHE A 1 91 ? -10.151 5.709 11.126 1.00 95.94 91 PHE A O 1
ATOM 709 N N . THR A 1 92 ? -9.945 7.596 12.346 1.00 96.88 92 THR A N 1
ATOM 710 C CA . THR A 1 92 ? -11.359 7.702 12.725 1.00 96.88 92 THR A CA 1
ATOM 711 C C . THR A 1 92 ? -12.201 8.178 11.542 1.00 96.88 92 THR A C 1
ATOM 713 O O . THR A 1 92 ? -11.678 8.605 10.507 1.00 96.88 92 THR A O 1
ATOM 716 N N . LYS A 1 93 ? -13.525 8.166 11.714 1.00 95.62 93 LYS A N 1
ATOM 717 C CA . LYS A 1 93 ? -14.472 8.702 10.734 1.00 95.62 93 LYS A CA 1
ATOM 718 C C . LYS A 1 93 ? -14.247 10.179 10.414 1.00 95.62 93 LYS A C 1
ATOM 720 O O . LYS A 1 93 ? -14.443 10.613 9.283 1.00 95.62 93 LYS A O 1
ATOM 725 N N . GLU A 1 94 ? -13.832 10.940 11.420 1.00 96.19 94 GLU A N 1
ATOM 726 C CA . GLU A 1 94 ? -13.575 12.379 11.362 1.00 96.19 94 GLU A CA 1
ATOM 727 C C . GLU A 1 94 ? -12.202 12.704 10.751 1.00 96.19 94 GLU A C 1
ATOM 729 O O . GLU A 1 94 ? -11.847 13.874 10.622 1.00 96.19 94 GLU A O 1
ATOM 734 N N . GLY A 1 95 ? -11.419 11.685 10.377 1.00 90.69 95 GLY A N 1
ATOM 735 C CA . GLY A 1 95 ? -10.080 11.843 9.810 1.00 90.69 95 GLY A CA 1
ATOM 736 C C . GLY A 1 95 ? -8.963 11.977 10.850 1.00 90.69 95 GLY A C 1
ATOM 737 O O . GLY A 1 95 ? -7.828 12.278 10.482 1.00 90.69 95 GLY A O 1
ATOM 738 N N . GLY A 1 96 ? -9.247 11.742 12.136 1.00 93.88 96 GLY A N 1
ATOM 739 C CA . GLY A 1 96 ? -8.225 11.721 13.183 1.00 93.88 96 GLY A CA 1
ATOM 740 C C . GLY A 1 96 ? -7.325 10.492 13.050 1.00 93.88 96 GLY A C 1
ATOM 741 O O . GLY A 1 96 ? -7.827 9.384 12.894 1.00 93.88 96 GLY A O 1
ATOM 742 N N . LEU A 1 97 ? -6.001 10.661 13.109 1.00 92.69 97 LEU A N 1
ATOM 743 C CA . LEU A 1 97 ? -5.061 9.535 13.084 1.00 92.69 97 LEU A CA 1
ATOM 744 C C . LEU A 1 97 ? -5.133 8.754 14.404 1.00 92.69 97 LEU A C 1
ATOM 746 O O . LEU A 1 97 ? -4.941 9.327 15.471 1.00 92.69 97 LEU A O 1
ATOM 750 N N . LEU A 1 98 ? -5.349 7.443 14.317 1.00 91.44 98 LEU A N 1
ATOM 751 C CA . LEU A 1 98 ? -5.390 6.541 15.468 1.00 91.44 98 LEU A CA 1
ATOM 752 C C . LEU A 1 98 ? -4.078 5.797 15.677 1.00 91.44 98 LEU A C 1
ATOM 754 O O . LEU A 1 98 ? -3.610 5.675 16.805 1.00 91.44 98 LEU A O 1
ATOM 758 N N . ASN A 1 99 ? -3.518 5.236 14.606 1.00 89.94 99 ASN A N 1
ATOM 759 C CA . ASN A 1 99 ? -2.318 4.415 14.697 1.00 89.94 99 ASN A CA 1
ATOM 760 C C . ASN A 1 99 ? -1.590 4.334 13.353 1.00 89.94 99 ASN A C 1
ATOM 762 O O . ASN A 1 99 ? -2.195 4.534 12.296 1.00 89.94 99 ASN A O 1
ATOM 766 N N . ILE A 1 100 ? -0.307 3.984 13.407 1.00 89.25 100 ILE A N 1
ATOM 767 C CA . ILE A 1 100 ? 0.495 3.614 12.246 1.00 89.25 100 ILE A CA 1
ATOM 768 C C . ILE A 1 100 ? 1.141 2.253 12.503 1.00 89.25 100 ILE A C 1
ATOM 770 O O . ILE A 1 100 ? 1.799 2.057 13.521 1.00 89.25 100 ILE A O 1
ATOM 774 N N . ILE A 1 101 ? 0.987 1.333 11.555 1.00 87.3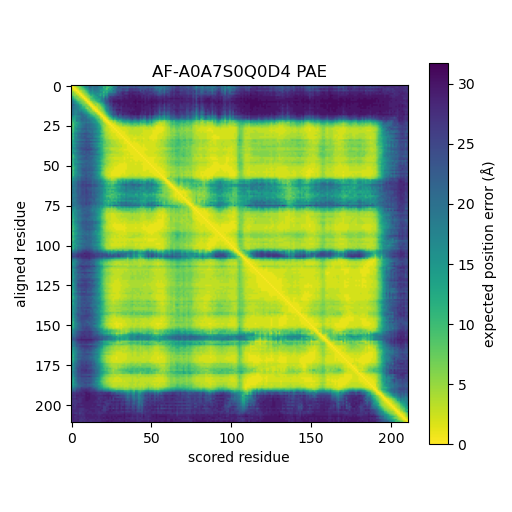8 101 ILE A N 1
ATOM 775 C CA . ILE A 1 101 ? 1.602 0.003 11.592 1.00 87.38 101 ILE A CA 1
ATOM 776 C C . ILE A 1 101 ? 2.582 -0.102 10.428 1.00 87.38 101 ILE A C 1
ATOM 778 O O . ILE A 1 101 ? 2.165 -0.058 9.273 1.00 87.38 101 ILE A O 1
ATOM 782 N N . SER A 1 102 ? 3.880 -0.218 10.704 1.00 86.25 102 SER A N 1
ATOM 783 C CA . SER A 1 102 ? 4.885 -0.429 9.658 1.00 86.25 102 SER A CA 1
ATOM 784 C C . SER A 1 102 ? 4.820 -1.848 9.101 1.00 86.25 102 SER A C 1
ATOM 786 O O . SER A 1 102 ? 4.485 -2.803 9.808 1.00 86.25 102 SER A O 1
ATOM 788 N N . ILE A 1 103 ? 5.178 -2.002 7.825 1.00 82.25 103 ILE A N 1
ATOM 789 C CA . ILE A 1 103 ? 5.464 -3.328 7.285 1.00 82.25 103 ILE A CA 1
ATOM 790 C C . ILE A 1 103 ? 6.780 -3.786 7.906 1.00 82.25 103 ILE A C 1
ATOM 792 O O . ILE A 1 103 ? 7.820 -3.152 7.749 1.00 82.25 103 ILE A O 1
ATOM 796 N N . SER A 1 104 ? 6.732 -4.898 8.630 1.00 72.12 104 SER A N 1
ATOM 797 C CA . SER A 1 104 ? 7.925 -5.563 9.137 1.00 72.12 104 SER A CA 1
ATOM 798 C C . SER A 1 104 ? 7.901 -7.015 8.685 1.00 72.12 104 SER A C 1
ATOM 800 O O . SER A 1 104 ? 6.867 -7.678 8.760 1.00 72.12 104 SER A O 1
ATOM 802 N N . GLY A 1 105 ? 9.051 -7.540 8.256 1.00 52.53 105 GLY A N 1
ATOM 803 C CA . GLY A 1 105 ? 9.200 -8.956 7.892 1.00 52.53 105 GLY A CA 1
ATOM 804 C C . GLY A 1 105 ? 8.970 -9.936 9.054 1.00 52.53 105 GLY A C 1
ATOM 805 O O . GLY A 1 105 ? 9.089 -11.141 8.867 1.00 52.53 105 GLY A O 1
ATOM 806 N N . ALA A 1 106 ? 8.651 -9.434 10.253 1.00 42.81 106 ALA A N 1
ATOM 807 C CA . ALA A 1 106 ? 8.386 -10.209 11.460 1.00 42.81 106 ALA A CA 1
ATOM 808 C C . ALA A 1 106 ? 6.908 -10.182 11.907 1.00 42.81 106 ALA A C 1
ATOM 810 O O . ALA A 1 106 ? 6.591 -10.790 12.932 1.00 42.81 106 ALA A O 1
ATOM 811 N N . GLY A 1 107 ? 6.015 -9.506 11.170 1.00 50.25 107 GLY A N 1
ATOM 812 C CA . GLY A 1 107 ? 4.570 -9.509 11.425 1.00 50.25 107 GLY A CA 1
ATOM 813 C C . GLY A 1 107 ? 3.972 -10.870 11.072 1.00 50.25 107 GLY A C 1
ATOM 814 O O . GLY A 1 107 ? 3.883 -11.230 9.906 1.00 50.25 107 GLY A O 1
ATOM 815 N N . ARG A 1 108 ? 3.623 -11.662 12.087 1.00 57.00 108 ARG A N 1
ATOM 816 C CA . ARG A 1 108 ? 3.430 -13.121 11.979 1.00 57.00 108 ARG A CA 1
ATOM 817 C C . ARG A 1 108 ? 2.088 -13.547 11.377 1.00 57.00 108 ARG A C 1
ATOM 819 O O . ARG A 1 108 ? 1.885 -14.748 11.215 1.00 57.00 108 ARG A O 1
ATOM 826 N N . ASP A 1 109 ? 1.233 -12.587 11.029 1.00 73.31 109 ASP A N 1
ATOM 827 C CA . ASP A 1 109 ? -0.198 -12.819 10.812 1.00 73.31 109 ASP A CA 1
ATOM 828 C C . ASP A 1 109 ? -0.692 -12.405 9.415 1.00 73.31 109 ASP A C 1
ATOM 830 O O . ASP A 1 109 ? -1.862 -12.612 9.098 1.00 73.31 109 ASP A O 1
ATOM 834 N N . MET A 1 110 ? 0.187 -11.868 8.556 1.00 77.62 110 MET A N 1
ATOM 835 C CA . MET A 1 110 ? -0.135 -11.488 7.174 1.00 77.62 110 MET A CA 1
ATOM 836 C C . MET A 1 110 ? 0.930 -11.981 6.202 1.00 77.62 110 MET A C 1
ATOM 838 O O . MET A 1 110 ? 2.127 -11.882 6.464 1.00 77.62 110 MET A O 1
ATOM 842 N N . GLU A 1 111 ? 0.481 -12.484 5.061 1.00 85.06 111 GLU A N 1
ATOM 843 C CA . GLU A 1 111 ? 1.315 -13.006 3.986 1.00 85.06 111 GLU A CA 1
ATOM 844 C C . GLU A 1 111 ? 0.971 -12.322 2.661 1.00 85.06 111 GLU A C 1
ATOM 846 O O . GLU A 1 111 ? -0.112 -11.756 2.475 1.00 85.06 111 GLU A O 1
ATOM 851 N N . PHE A 1 112 ? 1.916 -12.384 1.726 1.00 87.88 112 PHE A N 1
ATOM 852 C CA . PHE A 1 112 ? 1.734 -11.921 0.359 1.00 87.88 112 PHE A CA 1
ATOM 853 C C . PHE A 1 112 ? 1.631 -13.127 -0.567 1.00 87.88 112 PHE A C 1
ATOM 855 O O . PHE A 1 112 ? 2.568 -13.913 -0.674 1.00 87.88 112 PHE A O 1
ATOM 862 N N . ASP A 1 113 ? 0.494 -13.258 -1.239 1.00 89.88 113 ASP A N 1
ATOM 863 C CA . ASP A 1 113 ? 0.201 -14.355 -2.159 1.00 89.88 113 ASP A CA 1
ATOM 864 C C . ASP A 1 113 ? 0.273 -13.875 -3.617 1.00 89.88 113 ASP A C 1
ATOM 866 O O . ASP A 1 113 ? -0.294 -12.834 -3.966 1.00 89.88 113 ASP A O 1
ATOM 870 N N . GLY A 1 114 ? 0.989 -14.615 -4.467 1.00 90.44 114 GLY A N 1
ATOM 871 C CA . GLY A 1 114 ? 1.309 -14.241 -5.847 1.00 90.44 114 GLY A CA 1
ATOM 872 C C . GLY A 1 114 ? 2.660 -14.805 -6.323 1.00 90.44 114 GLY A C 1
ATOM 873 O O . GLY A 1 114 ? 3.227 -15.677 -5.661 1.00 90.44 114 GLY A O 1
ATOM 874 N N . PRO A 1 115 ? 3.206 -14.315 -7.454 1.00 94.00 115 PRO A N 1
ATOM 875 C CA . PRO A 1 115 ? 2.688 -13.224 -8.283 1.00 94.00 115 PRO A CA 1
ATOM 876 C C . PRO A 1 115 ? 1.488 -13.630 -9.147 1.00 94.00 115 PRO A C 1
ATOM 878 O O . PRO A 1 115 ? 1.424 -14.737 -9.679 1.00 94.00 115 PRO A O 1
ATOM 881 N N . TYR A 1 116 ? 0.575 -12.686 -9.362 1.00 93.50 116 TYR A N 1
ATOM 882 C CA . TYR A 1 116 ? -0.541 -12.802 -10.300 1.00 93.50 116 TYR A CA 1
ATOM 883 C C . TYR A 1 116 ? -0.438 -11.749 -11.403 1.00 93.50 116 TYR A C 1
ATOM 885 O O . TYR A 1 116 ? 0.008 -10.633 -11.152 1.00 93.50 116 TYR A O 1
ATOM 893 N N . LEU A 1 117 ? -0.873 -12.080 -12.621 1.00 93.56 117 LEU A N 1
ATOM 894 C CA . LEU A 1 117 ? -0.872 -11.130 -13.738 1.00 93.56 117 LEU A CA 1
ATOM 895 C C . LEU A 1 117 ? -1.869 -9.993 -13.500 1.00 93.56 117 LEU A C 1
ATOM 897 O O . LEU A 1 117 ? -3.053 -10.245 -13.264 1.00 93.56 117 LEU A O 1
ATOM 901 N N . LEU A 1 118 ? -1.393 -8.753 -13.613 1.00 93.12 118 LEU A N 1
ATOM 902 C CA . LEU A 1 118 ? -2.226 -7.559 -13.530 1.00 93.12 118 LEU A CA 1
ATOM 903 C C . LEU A 1 118 ? -2.960 -7.317 -14.859 1.00 93.12 118 LEU A C 1
ATOM 905 O O . LEU A 1 118 ? -2.375 -7.445 -15.932 1.00 93.12 118 LEU A O 1
ATOM 909 N N . LEU A 1 119 ? -4.233 -6.918 -14.803 1.00 92.62 119 LEU A N 1
ATOM 910 C CA . LEU A 1 119 ? -4.961 -6.475 -15.994 1.00 92.62 119 LEU A CA 1
ATOM 911 C C . LEU A 1 119 ? -4.379 -5.167 -16.536 1.00 92.62 119 LEU A C 1
ATOM 913 O O . LEU A 1 119 ? -4.225 -4.192 -15.798 1.00 92.62 119 LEU A O 1
ATOM 917 N N . GLU A 1 120 ? -4.178 -5.105 -17.851 1.00 91.75 120 GLU A N 1
ATOM 918 C CA . GLU A 1 120 ? -3.668 -3.913 -18.540 1.00 91.75 120 GLU A CA 1
ATOM 919 C C . GLU A 1 120 ? -4.546 -2.675 -18.289 1.00 91.75 120 GLU A C 1
ATOM 921 O O . GLU A 1 120 ? -4.038 -1.579 -18.057 1.00 91.75 120 GLU A O 1
ATOM 926 N N . SER A 1 121 ? -5.874 -2.840 -18.246 1.00 91.06 121 SER A N 1
ATOM 927 C CA . SER A 1 121 ? -6.804 -1.751 -17.917 1.00 91.06 121 SER A CA 1
ATOM 928 C C . SER A 1 121 ? -6.573 -1.190 -16.513 1.00 91.06 121 SER A C 1
ATOM 930 O O . SER A 1 121 ? -6.663 0.019 -16.295 1.00 91.06 121 SER A O 1
ATOM 932 N N . THR A 1 122 ? -6.246 -2.060 -15.558 1.00 91.81 122 THR A N 1
ATOM 933 C CA . THR A 1 122 ? -5.964 -1.678 -14.174 1.00 91.81 122 THR A CA 1
ATOM 934 C C . THR A 1 122 ? -4.607 -0.991 -14.077 1.00 91.81 122 THR A C 1
ATOM 936 O O . THR A 1 122 ? -4.499 0.068 -13.461 1.00 91.81 122 THR A O 1
ATOM 939 N N . GLN A 1 123 ? -3.588 -1.520 -14.759 1.00 93.56 123 GLN A N 1
ATOM 940 C CA . GLN A 1 123 ? -2.281 -0.873 -14.892 1.00 93.56 123 GLN A CA 1
ATOM 941 C C . GLN A 1 123 ? -2.413 0.534 -15.491 1.00 93.56 123 GLN A C 1
ATOM 943 O O . GLN A 1 123 ? -1.905 1.505 -14.933 1.00 93.56 123 GLN A O 1
ATOM 948 N N . ALA A 1 124 ? -3.150 0.671 -16.599 1.00 93.31 124 ALA A N 1
ATOM 949 C CA . ALA A 1 124 ? -3.427 1.950 -17.241 1.00 93.31 124 ALA A CA 1
ATOM 950 C C . ALA A 1 124 ? -4.074 2.945 -16.273 1.00 93.31 124 ALA A C 1
ATOM 952 O O . ALA A 1 124 ? -3.623 4.088 -16.182 1.00 93.31 124 ALA A O 1
ATOM 953 N N . ARG A 1 125 ? -5.054 2.493 -15.485 1.00 92.75 125 ARG A N 1
ATOM 954 C CA . ARG A 1 125 ? -5.709 3.336 -14.485 1.00 92.75 125 ARG A CA 1
ATOM 955 C C . ARG A 1 125 ? -4.762 3.762 -13.361 1.00 92.75 125 ARG A C 1
ATOM 957 O O . ARG A 1 125 ? -4.775 4.924 -12.966 1.00 92.75 125 ARG A O 1
ATOM 964 N N . LEU A 1 126 ? -3.909 2.867 -12.865 1.00 93.81 126 LEU A N 1
ATOM 965 C CA . LEU A 1 126 ? -2.914 3.199 -11.835 1.00 93.81 126 LEU A CA 1
ATOM 966 C C . LEU A 1 126 ? -1.890 4.234 -12.319 1.00 93.81 126 LEU A C 1
ATOM 968 O O . LEU A 1 126 ? -1.504 5.118 -11.546 1.00 93.81 126 LEU A O 1
ATOM 972 N N . ARG A 1 127 ? -1.491 4.154 -13.596 1.00 94.62 127 ARG A N 1
ATOM 973 C CA . ARG A 1 127 ? -0.634 5.154 -14.251 1.00 94.62 127 ARG A CA 1
ATOM 974 C C . ARG A 1 127 ? -1.319 6.512 -14.352 1.00 94.62 127 ARG A C 1
ATOM 976 O O . ARG A 1 127 ? -0.734 7.514 -13.952 1.00 94.62 127 ARG A O 1
ATOM 983 N N . GLU A 1 128 ? -2.563 6.544 -14.828 1.00 93.88 128 GLU A N 1
ATOM 984 C CA . GLU A 1 128 ? -3.362 7.772 -14.939 1.00 93.88 128 GLU A CA 1
ATOM 985 C C . GLU A 1 128 ? -3.503 8.477 -13.580 1.00 93.88 128 GLU A C 1
ATOM 987 O O . GLU A 1 128 ? -3.329 9.690 -13.474 1.00 93.88 128 GLU A O 1
ATOM 992 N N . LEU A 1 129 ? -3.725 7.697 -12.517 1.00 92.94 129 LEU A N 1
ATOM 993 C CA . LEU A 1 129 ? -3.831 8.188 -11.143 1.00 92.94 129 LEU A CA 1
ATOM 994 C C . LEU A 1 129 ? -2.473 8.518 -10.491 1.00 92.94 129 LEU A C 1
ATOM 996 O O . LEU A 1 129 ? -2.446 8.954 -9.341 1.00 92.94 129 LEU A O 1
ATOM 1000 N N . LYS A 1 130 ? -1.344 8.309 -11.186 1.00 93.31 130 LYS A N 1
ATOM 1001 C CA . LYS A 1 130 ? 0.029 8.536 -10.685 1.00 93.31 130 LYS A CA 1
ATOM 1002 C C . LYS A 1 130 ? 0.317 7.837 -9.346 1.00 93.31 130 LYS A C 1
ATOM 1004 O O . LYS A 1 130 ? 1.011 8.375 -8.471 1.00 93.31 130 LYS A O 1
ATOM 1009 N N . ARG A 1 131 ? -0.238 6.631 -9.179 1.00 93.00 131 ARG A N 1
ATOM 1010 C CA . ARG A 1 131 ? -0.140 5.845 -7.936 1.00 93.00 131 ARG A CA 1
ATOM 1011 C C . ARG A 1 131 ? 1.079 4.937 -7.882 1.00 93.00 131 ARG A C 1
ATOM 1013 O O . ARG A 1 131 ? 1.505 4.588 -6.787 1.00 93.00 131 ARG A O 1
ATOM 1020 N N . LEU A 1 132 ? 1.686 4.635 -9.023 1.00 94.31 132 LEU A N 1
ATOM 1021 C CA . LEU A 1 132 ? 2.911 3.842 -9.094 1.00 94.31 132 LEU A CA 1
ATOM 1022 C C . LEU A 1 132 ? 4.115 4.719 -8.717 1.00 94.31 132 LEU A C 1
ATOM 1024 O O . LEU A 1 132 ? 4.323 5.783 -9.302 1.00 94.31 132 LEU A O 1
ATOM 1028 N N . GLN A 1 133 ? 4.833 4.318 -7.670 1.00 93.00 133 GLN A N 1
ATOM 1029 C CA . GLN A 1 133 ? 6.041 4.954 -7.145 1.00 93.00 133 GLN A CA 1
ATOM 1030 C C . GLN A 1 133 ? 7.281 4.177 -7.598 1.00 93.00 133 GLN A C 1
ATOM 1032 O O . GLN A 1 133 ? 7.164 2.979 -7.856 1.00 93.00 133 GLN A O 1
ATOM 1037 N N . PRO A 1 134 ? 8.460 4.812 -7.687 1.00 92.88 134 PRO A N 1
ATOM 1038 C CA . PRO A 1 134 ? 9.719 4.093 -7.870 1.00 92.88 134 PRO A CA 1
ATOM 1039 C C . PRO A 1 134 ? 9.935 3.062 -6.758 1.00 92.88 134 PRO A C 1
ATOM 1041 O O . PRO A 1 134 ? 9.596 3.328 -5.607 1.00 92.88 134 PRO A O 1
ATOM 1044 N N . VAL A 1 135 ? 10.495 1.899 -7.089 1.00 89.81 135 VAL A N 1
ATOM 1045 C CA . VAL A 1 135 ? 10.945 0.933 -6.074 1.00 89.81 135 VAL A CA 1
ATOM 1046 C C . VAL A 1 135 ? 12.198 1.479 -5.394 1.00 89.81 135 VAL A C 1
ATOM 1048 O O . VAL A 1 135 ? 13.213 1.687 -6.050 1.00 89.81 135 VAL A O 1
ATOM 1051 N N . THR A 1 136 ? 12.121 1.679 -4.081 1.00 84.88 136 THR A N 1
ATOM 1052 C CA . THR A 1 136 ? 13.206 2.229 -3.249 1.00 84.88 136 THR A CA 1
ATOM 1053 C C . THR A 1 136 ? 14.033 1.146 -2.552 1.00 84.88 136 THR A C 1
ATOM 1055 O O . THR A 1 136 ? 15.148 1.390 -2.111 1.00 84.88 136 THR A O 1
ATOM 1058 N N . LEU A 1 137 ? 13.499 -0.075 -2.446 1.00 81.81 137 LEU A N 1
ATOM 1059 C CA . LEU A 1 137 ? 14.129 -1.184 -1.728 1.00 81.81 137 LEU A CA 1
ATOM 1060 C C . LEU A 1 137 ? 15.110 -1.946 -2.639 1.00 81.81 137 LEU A C 1
ATOM 1062 O O . LEU A 1 137 ? 14.646 -2.578 -3.597 1.00 81.81 137 LEU A O 1
ATOM 1066 N N . PRO A 1 138 ? 16.428 -1.973 -2.337 1.00 80.88 138 PRO A N 1
ATOM 1067 C CA . PRO A 1 138 ? 17.432 -2.580 -3.219 1.00 80.88 138 PRO A CA 1
ATOM 1068 C C . PRO A 1 138 ? 17.187 -4.058 -3.525 1.00 80.88 138 PRO A C 1
ATOM 1070 O O . PRO A 1 138 ? 17.344 -4.503 -4.658 1.00 80.88 138 PRO A O 1
ATOM 1073 N N . PHE A 1 139 ? 16.744 -4.833 -2.533 1.00 80.94 139 PHE A N 1
ATOM 1074 C CA . PHE A 1 139 ? 16.475 -6.257 -2.732 1.00 80.94 139 PHE A CA 1
ATOM 1075 C C . PHE A 1 139 ? 15.253 -6.523 -3.622 1.00 80.94 139 PHE A C 1
ATOM 1077 O O . PHE A 1 139 ? 15.169 -7.604 -4.190 1.00 80.94 139 PHE A O 1
ATOM 1084 N N . ILE A 1 140 ? 14.313 -5.575 -3.752 1.00 84.06 140 ILE A N 1
ATOM 1085 C CA . ILE A 1 140 ? 13.181 -5.689 -4.686 1.00 84.06 140 ILE A CA 1
ATOM 1086 C C . ILE A 1 140 ? 13.628 -5.272 -6.086 1.00 84.06 140 ILE A C 1
ATOM 1088 O O . ILE A 1 140 ? 13.346 -5.982 -7.050 1.00 84.06 140 ILE A O 1
ATOM 1092 N N . SER A 1 141 ? 14.348 -4.153 -6.206 1.00 84.44 141 SER A N 1
ATOM 1093 C CA . SER A 1 141 ? 14.822 -3.666 -7.506 1.00 84.44 141 SER A CA 1
ATOM 1094 C C . SER A 1 141 ? 15.810 -4.635 -8.162 1.00 84.44 141 SER A C 1
ATOM 1096 O O . SER A 1 141 ? 15.765 -4.823 -9.377 1.00 84.44 141 SER A O 1
ATOM 1098 N N . ALA A 1 142 ? 16.620 -5.347 -7.370 1.00 83.94 142 ALA A N 1
ATOM 1099 C CA . ALA A 1 142 ? 17.522 -6.397 -7.848 1.00 83.94 142 ALA A CA 1
ATOM 1100 C C . ALA A 1 142 ? 16.811 -7.563 -8.567 1.00 83.94 142 ALA A C 1
ATOM 1102 O O . ALA A 1 142 ? 17.448 -8.273 -9.344 1.00 83.94 142 ALA A O 1
ATOM 1103 N N . VAL A 1 143 ? 15.507 -7.768 -8.332 1.00 86.19 143 VAL A N 1
ATOM 1104 C CA . VAL A 1 143 ? 14.718 -8.849 -8.956 1.00 86.19 143 VAL A CA 1
ATOM 1105 C C . VAL A 1 143 ? 13.979 -8.393 -10.222 1.00 86.19 143 VAL A C 1
ATOM 1107 O O . VAL A 1 143 ? 13.372 -9.220 -10.899 1.00 86.19 143 VAL A O 1
ATOM 1110 N N . GLY A 1 144 ? 14.022 -7.100 -10.566 1.00 90.44 144 GLY A N 1
ATOM 1111 C CA . GLY A 1 144 ? 13.475 -6.564 -11.819 1.00 90.44 144 GLY A CA 1
ATOM 1112 C C . GLY A 1 144 ? 12.445 -5.432 -11.695 1.00 90.44 144 GLY A C 1
ATOM 1113 O O . GLY A 1 144 ? 12.498 -4.526 -12.525 1.00 90.44 144 GLY A O 1
ATOM 1114 N N . PRO A 1 145 ? 11.520 -5.416 -10.711 1.00 93.69 145 PRO A N 1
ATOM 1115 C CA . PRO A 1 145 ? 10.548 -4.334 -10.590 1.00 93.69 145 PRO A CA 1
ATOM 1116 C C . PRO A 1 145 ? 11.187 -2.951 -10.429 1.00 93.69 145 PRO A C 1
ATOM 1118 O O . PRO A 1 145 ? 12.045 -2.748 -9.573 1.00 93.69 145 PRO A O 1
ATOM 1121 N N . GLN A 1 146 ? 10.706 -1.978 -11.202 1.00 93.81 146 GLN A N 1
ATOM 1122 C CA . GLN A 1 146 ? 11.166 -0.583 -11.152 1.00 93.81 146 GLN A CA 1
ATOM 1123 C C . GLN A 1 146 ? 10.115 0.368 -10.584 1.00 93.81 146 GLN A C 1
ATOM 1125 O O . GLN A 1 146 ? 10.444 1.463 -10.122 1.00 93.81 146 GLN A O 1
ATOM 1130 N N . SER A 1 147 ? 8.846 -0.038 -10.583 1.00 95.31 147 SER A N 1
ATOM 1131 C CA . SER A 1 147 ? 7.786 0.719 -9.929 1.00 95.31 147 SER A CA 1
ATOM 1132 C C . SER A 1 147 ? 6.806 -0.179 -9.189 1.00 95.31 147 SER A C 1
ATOM 1134 O O . SER A 1 147 ? 6.626 -1.349 -9.528 1.00 95.31 147 SER A O 1
ATOM 1136 N N . PHE A 1 148 ? 6.179 0.370 -8.152 1.00 95.81 148 PHE A N 1
ATOM 1137 C CA . PHE A 1 148 ? 5.205 -0.341 -7.340 1.00 95.81 148 PHE A CA 1
ATOM 1138 C C . PHE A 1 148 ? 4.084 0.566 -6.837 1.00 95.81 148 PHE A C 1
ATOM 1140 O O . PHE A 1 148 ? 4.218 1.786 -6.791 1.00 95.81 148 PHE A O 1
ATOM 1147 N N . GLY A 1 149 ? 2.958 -0.015 -6.441 1.00 95.12 149 GLY A N 1
ATOM 1148 C CA . GLY A 1 149 ? 1.834 0.733 -5.888 1.00 95.12 149 GLY A CA 1
ATOM 1149 C C . GLY A 1 149 ? 0.970 -0.118 -4.978 1.00 95.12 149 GLY A C 1
ATOM 1150 O O . GLY A 1 149 ? 0.844 -1.322 -5.185 1.00 95.12 149 GLY A O 1
ATOM 1151 N N . TRP A 1 150 ? 0.347 0.518 -3.990 1.00 95.56 150 TRP A N 1
ATOM 1152 C CA . TRP A 1 150 ? -0.698 -0.113 -3.191 1.00 95.56 150 TRP A CA 1
ATOM 1153 C C . TRP A 1 150 ? -2.061 0.078 -3.849 1.00 95.56 150 TRP A C 1
ATOM 1155 O O . TRP A 1 150 ? -2.399 1.196 -4.257 1.00 95.56 150 TRP A O 1
ATOM 1165 N N . VAL A 1 151 ? -2.864 -0.982 -3.894 1.00 94.38 151 VAL A N 1
ATOM 1166 C CA . VAL A 1 151 ? -4.261 -0.953 -4.341 1.00 94.38 151 VAL A CA 1
ATOM 1167 C C . VAL A 1 151 ? -5.176 -1.435 -3.228 1.00 94.38 151 VAL A C 1
ATOM 1169 O O . VAL A 1 151 ? -4.925 -2.485 -2.641 1.00 94.38 151 VAL A O 1
ATOM 1172 N N . ASN A 1 152 ? -6.249 -0.683 -2.968 1.00 92.31 152 ASN A N 1
ATOM 1173 C CA . ASN A 1 152 ? -7.250 -1.049 -1.970 1.00 92.31 152 ASN A CA 1
ATOM 1174 C C . ASN A 1 152 ? -8.158 -2.161 -2.510 1.00 92.31 152 ASN A C 1
ATOM 1176 O O . ASN A 1 152 ? -8.409 -2.246 -3.714 1.00 92.31 152 ASN A O 1
ATOM 1180 N N . GLY A 1 153 ? -8.648 -3.032 -1.628 1.00 86.44 153 GLY A N 1
ATOM 1181 C CA . GLY A 1 153 ? -9.338 -4.247 -2.063 1.00 86.44 153 GLY A CA 1
ATOM 1182 C C . GLY A 1 153 ? -10.676 -4.033 -2.770 1.00 86.44 153 GLY A C 1
ATOM 1183 O O . GLY A 1 153 ? -11.109 -4.896 -3.532 1.00 86.44 153 GLY A O 1
ATOM 1184 N N . ASP A 1 154 ? -11.308 -2.881 -2.567 1.00 80.25 154 ASP A N 1
ATOM 1185 C CA . ASP A 1 154 ? -12.585 -2.482 -3.162 1.00 80.25 154 ASP A CA 1
ATOM 1186 C C . ASP A 1 154 ? -12.437 -1.594 -4.413 1.00 80.25 154 ASP A C 1
ATOM 1188 O O . ASP A 1 154 ? -13.424 -1.297 -5.085 1.00 80.25 154 ASP A O 1
ATOM 1192 N N . GLU A 1 155 ? -11.213 -1.202 -4.778 1.00 79.81 155 GLU A N 1
ATOM 1193 C CA . GLU A 1 155 ? -10.989 -0.083 -5.698 1.00 79.81 155 GLU A CA 1
ATOM 1194 C C . GLU A 1 155 ? -11.358 -0.374 -7.166 1.00 79.81 155 GLU A C 1
ATOM 1196 O O . GLU A 1 155 ? -11.748 0.534 -7.900 1.00 79.81 155 GLU A O 1
ATOM 1201 N N . PHE A 1 156 ? -11.273 -1.635 -7.609 1.00 78.25 156 PHE A N 1
ATOM 1202 C CA . PHE A 1 156 ? -11.474 -2.018 -9.020 1.00 78.25 156 PHE A CA 1
ATOM 1203 C C . PHE A 1 156 ? -12.600 -3.043 -9.249 1.00 78.25 156 PHE A C 1
ATOM 1205 O O . PHE A 1 156 ? -12.635 -3.740 -10.266 1.00 78.25 156 PHE A O 1
ATOM 1212 N N . GLY A 1 157 ? -13.566 -3.111 -8.328 1.00 66.62 157 GLY A N 1
ATOM 1213 C CA . GLY A 1 157 ? -14.793 -3.900 -8.492 1.00 66.62 157 GLY A CA 1
ATOM 1214 C C . GLY A 1 157 ? -14.580 -5.421 -8.582 1.00 66.62 157 GLY A C 1
ATOM 1215 O O . GLY A 1 157 ? -13.534 -5.947 -8.218 1.00 66.62 157 GLY A O 1
ATOM 1216 N N . LEU A 1 158 ? -15.591 -6.150 -9.077 1.00 57.62 158 LEU A N 1
ATOM 1217 C CA . LEU A 1 158 ? -15.661 -7.626 -9.030 1.00 57.62 158 LEU A CA 1
ATOM 1218 C C . LEU A 1 158 ? -14.538 -8.362 -9.782 1.00 57.62 158 LEU A C 1
ATOM 1220 O O . LEU A 1 158 ? -14.182 -9.471 -9.392 1.00 57.62 158 LEU A O 1
ATOM 1224 N N . ARG A 1 159 ? -13.997 -7.775 -10.861 1.00 57.44 159 ARG A N 1
ATOM 1225 C CA . ARG A 1 159 ? -12.825 -8.321 -11.578 1.00 57.44 159 ARG A CA 1
ATOM 1226 C C . ARG A 1 159 ? -11.492 -7.815 -11.010 1.00 57.44 159 ARG A C 1
ATOM 1228 O O . ARG A 1 159 ? -10.453 -8.357 -11.360 1.00 57.44 159 ARG A O 1
ATOM 1235 N N . GLY A 1 160 ? -11.528 -6.812 -10.131 1.00 74.31 160 GLY A N 1
ATOM 1236 C CA . GLY A 1 160 ? -10.395 -6.324 -9.357 1.00 74.31 160 GLY A CA 1
ATOM 1237 C C . GLY A 1 160 ? -9.140 -6.028 -10.180 1.00 74.31 160 GLY A C 1
ATOM 1238 O O . GLY A 1 160 ? -9.164 -5.358 -11.210 1.00 74.31 160 GLY A O 1
ATOM 1239 N N . LEU A 1 161 ? -8.016 -6.531 -9.678 1.00 81.94 161 LEU A N 1
ATOM 1240 C CA . LEU A 1 161 ? -6.686 -6.364 -10.261 1.00 81.94 161 LEU A CA 1
ATOM 1241 C C . LEU A 1 161 ? -6.391 -7.342 -11.407 1.00 81.94 161 LEU A C 1
ATOM 1243 O O . LEU A 1 161 ? -5.515 -7.078 -12.226 1.00 81.94 161 LEU A O 1
ATOM 1247 N N . GLY A 1 162 ? -7.085 -8.477 -11.453 1.00 83.56 162 GLY A N 1
ATOM 1248 C CA . GLY A 1 162 ? -6.635 -9.666 -12.168 1.00 83.56 162 GLY A CA 1
ATOM 1249 C C . GLY A 1 162 ? -7.548 -10.859 -11.949 1.00 83.56 162 GLY A C 1
ATOM 1250 O O . GLY A 1 162 ? -8.710 -10.726 -11.580 1.00 83.56 162 GLY A O 1
ATOM 1251 N N . ALA A 1 163 ? -7.007 -12.054 -12.171 1.00 81.19 163 ALA A N 1
ATOM 1252 C CA . ALA A 1 163 ? -7.761 -13.293 -11.991 1.00 81.19 163 ALA A CA 1
ATOM 1253 C C . ALA A 1 163 ? -8.120 -13.573 -10.520 1.00 81.19 163 ALA A C 1
ATOM 1255 O O . ALA A 1 163 ? -9.111 -14.248 -10.252 1.00 81.19 163 ALA A O 1
ATOM 1256 N N . GLN A 1 164 ? -7.318 -13.069 -9.576 1.00 85.44 164 GLN A N 1
ATOM 1257 C CA . GLN A 1 164 ? -7.505 -13.286 -8.142 1.00 85.44 164 GLN A CA 1
ATOM 1258 C C . GLN A 1 164 ? -7.963 -12.006 -7.431 1.00 85.44 164 GLN A C 1
ATOM 1260 O O . GLN A 1 164 ? -7.304 -10.970 -7.568 1.00 85.44 164 GLN A O 1
ATOM 1265 N N . PRO A 1 165 ? -9.033 -12.056 -6.619 1.00 84.69 165 PRO A N 1
ATOM 1266 C CA . PRO A 1 165 ? -9.444 -10.916 -5.815 1.00 84.69 165 PRO A CA 1
ATOM 1267 C C . PRO A 1 165 ? -8.426 -10.643 -4.702 1.00 84.69 165 PRO A C 1
ATOM 1269 O O . PRO A 1 165 ? -7.862 -11.568 -4.108 1.00 84.69 165 PRO A O 1
ATOM 1272 N N . ALA A 1 166 ? -8.237 -9.362 -4.393 1.00 87.62 166 ALA A N 1
ATOM 1273 C CA . ALA A 1 166 ? -7.334 -8.878 -3.356 1.00 87.62 166 ALA A CA 1
ATOM 1274 C C . ALA A 1 166 ? -8.131 -8.141 -2.274 1.00 87.62 166 ALA A C 1
ATOM 1276 O O . ALA A 1 166 ? -8.064 -6.926 -2.175 1.00 87.62 166 ALA A O 1
ATOM 1277 N N . GLN A 1 167 ? -8.930 -8.866 -1.487 1.00 85.62 167 GLN A N 1
ATOM 1278 C CA . GLN A 1 167 ? -9.897 -8.270 -0.548 1.00 85.62 167 GLN A CA 1
ATOM 1279 C C . GLN A 1 167 ? -9.266 -7.311 0.475 1.00 85.62 167 GLN A C 1
ATOM 1281 O O . GLN A 1 167 ? -9.886 -6.315 0.839 1.00 85.62 167 GLN A O 1
ATOM 1286 N N . LEU A 1 168 ? -8.036 -7.595 0.912 1.00 86.06 168 LEU A N 1
ATOM 1287 C CA . LEU A 1 168 ? -7.278 -6.766 1.857 1.00 86.06 168 LEU A CA 1
ATOM 1288 C C . LEU A 1 168 ? -6.357 -5.755 1.158 1.00 86.06 168 LEU A C 1
ATOM 1290 O O . LEU A 1 168 ? -5.594 -5.055 1.812 1.00 86.06 168 LEU A O 1
ATOM 1294 N N . GLY A 1 169 ? -6.434 -5.678 -0.169 1.00 91.38 169 GLY A N 1
ATOM 1295 C CA . GLY A 1 169 ? -5.523 -4.927 -1.015 1.00 91.38 169 GLY A CA 1
ATOM 1296 C C . GLY A 1 169 ? -4.329 -5.745 -1.504 1.00 91.38 169 GLY A C 1
ATOM 1297 O O . GLY A 1 169 ? -4.172 -6.935 -1.206 1.00 91.38 169 GLY A O 1
ATOM 1298 N N . ALA A 1 170 ? -3.512 -5.110 -2.335 1.00 93.44 170 ALA A N 1
ATOM 1299 C CA . ALA A 1 170 ? -2.359 -5.736 -2.966 1.00 93.44 170 ALA A CA 1
ATOM 1300 C C . ALA A 1 170 ? -1.255 -4.731 -3.274 1.00 93.44 170 ALA A C 1
ATOM 1302 O O . ALA A 1 170 ? -1.518 -3.558 -3.559 1.00 93.44 170 ALA A O 1
ATOM 1303 N N . PHE A 1 171 ? -0.032 -5.251 -3.334 1.00 95.00 171 PHE A N 1
ATOM 1304 C CA . PHE A 1 171 ? 1.072 -4.572 -3.990 1.00 95.00 171 PHE A CA 1
ATOM 1305 C C . PHE A 1 171 ? 1.103 -4.936 -5.463 1.00 95.00 171 PHE A C 1
ATOM 1307 O O . PHE A 1 171 ? 1.143 -6.108 -5.828 1.00 95.00 171 PHE A O 1
ATOM 1314 N N . VAL A 1 172 ? 1.100 -3.913 -6.301 1.00 95.94 172 VAL A N 1
ATOM 1315 C CA . VAL A 1 172 ? 1.338 -4.004 -7.736 1.00 95.94 172 VAL A CA 1
ATOM 1316 C C . VAL A 1 172 ? 2.798 -3.676 -7.996 1.00 95.94 172 VAL A C 1
ATOM 1318 O O . VAL A 1 172 ? 3.295 -2.709 -7.429 1.00 95.94 172 VAL A O 1
ATOM 1321 N N . TYR A 1 173 ? 3.448 -4.430 -8.875 1.00 96.44 173 TYR A N 1
ATOM 1322 C CA . TYR A 1 173 ? 4.816 -4.204 -9.332 1.00 96.44 173 TYR A CA 1
ATOM 1323 C C . TYR A 1 173 ? 4.859 -4.192 -10.855 1.00 96.44 173 TYR A C 1
ATOM 1325 O O . TYR A 1 173 ? 4.229 -5.035 -11.493 1.00 96.44 173 TYR A O 1
ATOM 1333 N N . CYS A 1 174 ? 5.606 -3.250 -11.423 1.00 96.31 174 CYS A N 1
ATOM 1334 C CA . CYS A 1 174 ? 5.873 -3.167 -12.857 1.00 96.31 174 CYS A CA 1
ATOM 1335 C C . CYS A 1 174 ? 7.388 -3.150 -13.097 1.00 96.31 174 CYS A C 1
ATOM 1337 O O . CYS A 1 174 ? 8.138 -2.577 -12.299 1.00 96.31 174 CYS A O 1
ATOM 1339 N N . ASP A 1 175 ? 7.834 -3.774 -14.182 1.00 94.38 175 ASP A N 1
ATOM 1340 C CA . ASP A 1 175 ? 9.254 -3.894 -14.544 1.00 94.38 175 ASP A CA 1
ATOM 1341 C C . ASP A 1 175 ? 9.846 -2.630 -15.190 1.00 94.38 175 ASP A C 1
ATOM 1343 O O . ASP A 1 175 ? 11.066 -2.481 -15.235 1.00 94.38 175 ASP A O 1
ATOM 1347 N N . GLU A 1 176 ? 9.007 -1.677 -15.603 1.00 92.38 176 GLU A N 1
ATOM 1348 C CA . GLU A 1 176 ? 9.437 -0.368 -16.098 1.00 92.38 176 GLU A CA 1
ATOM 1349 C C . GLU A 1 176 ? 9.076 0.789 -15.139 1.00 92.38 176 GLU A C 1
ATOM 1351 O O . GLU A 1 176 ? 8.147 0.693 -14.315 1.00 92.38 176 GLU A O 1
ATOM 1356 N N . PRO A 1 177 ? 9.784 1.934 -15.242 1.00 91.44 177 PRO A N 1
ATOM 1357 C CA . PRO A 1 177 ? 9.446 3.146 -14.509 1.00 91.44 177 PRO A CA 1
ATOM 1358 C C . PRO A 1 177 ? 8.031 3.636 -14.821 1.00 91.44 177 PRO A C 1
ATOM 1360 O O . PRO A 1 177 ? 7.492 3.427 -15.908 1.00 91.44 177 PRO A O 1
ATOM 1363 N N . ALA A 1 178 ? 7.432 4.339 -13.857 1.00 88.69 178 ALA A N 1
ATOM 1364 C CA . ALA A 1 178 ? 6.091 4.917 -13.975 1.00 88.69 178 ALA A CA 1
ATOM 1365 C C . ALA A 1 178 ? 4.983 3.910 -14.350 1.00 88.69 178 ALA A C 1
ATOM 1367 O O . ALA A 1 178 ? 3.898 4.323 -14.760 1.00 88.69 178 ALA A O 1
ATOM 1368 N N . GLY A 1 179 ? 5.224 2.608 -14.175 1.00 87.81 179 GLY A N 1
ATOM 1369 C CA . GLY A 1 179 ? 4.216 1.577 -14.350 1.00 87.81 179 GLY A CA 1
ATOM 1370 C C . GLY A 1 179 ? 4.011 1.058 -15.759 1.00 87.81 179 GLY A C 1
ATOM 1371 O O . GLY A 1 179 ? 2.938 0.520 -16.027 1.00 87.81 179 GLY A O 1
ATOM 1372 N N . ALA A 1 180 ? 4.947 1.290 -16.676 1.00 87.19 180 ALA A N 1
ATOM 1373 C CA . ALA A 1 180 ? 4.916 0.682 -18.004 1.00 87.19 180 ALA A CA 1
ATOM 1374 C C . ALA A 1 180 ? 5.356 -0.801 -17.956 1.00 87.19 180 ALA A C 1
ATOM 1376 O O . ALA A 1 180 ? 5.514 -1.356 -16.869 1.00 87.19 180 ALA A O 1
ATOM 1377 N N . GLY A 1 181 ? 5.495 -1.442 -19.118 1.00 91.62 181 GLY A N 1
ATOM 1378 C CA . GLY A 1 181 ? 5.965 -2.826 -19.220 1.00 91.62 181 GLY A CA 1
ATOM 1379 C C . GLY A 1 181 ? 5.029 -3.885 -18.623 1.00 91.62 181 GLY A C 1
ATOM 1380 O O . GLY A 1 181 ? 3.807 -3.699 -18.559 1.00 91.62 181 GLY A O 1
ATOM 1381 N N . ALA A 1 182 ? 5.602 -5.023 -18.232 1.00 93.94 182 ALA A N 1
ATOM 1382 C CA . ALA A 1 182 ? 4.874 -6.127 -17.624 1.00 93.94 182 ALA A CA 1
ATOM 1383 C C . ALA A 1 182 ? 4.560 -5.827 -16.155 1.00 93.94 182 ALA A C 1
ATOM 1385 O O . ALA A 1 182 ? 5.377 -5.276 -15.416 1.00 93.94 182 ALA A O 1
ATOM 1386 N N . ALA A 1 183 ? 3.366 -6.227 -15.715 1.00 95.56 183 ALA A N 1
ATOM 1387 C CA . ALA A 1 183 ? 2.903 -5.953 -14.365 1.00 95.56 183 ALA A CA 1
ATOM 1388 C C . ALA A 1 183 ? 2.311 -7.185 -13.680 1.00 95.56 183 ALA A C 1
ATOM 1390 O O . ALA A 1 183 ? 1.524 -7.947 -14.252 1.00 95.56 183 ALA A O 1
ATOM 1391 N N . VAL A 1 184 ? 2.669 -7.339 -12.410 1.00 96.06 184 VAL A N 1
ATOM 1392 C CA . VAL A 1 184 ? 2.159 -8.378 -11.517 1.00 96.06 184 VAL A CA 1
ATOM 1393 C C . VAL A 1 184 ? 1.642 -7.761 -10.228 1.00 96.06 184 VAL A C 1
ATOM 1395 O O . VAL A 1 184 ? 1.956 -6.618 -9.897 1.00 96.06 184 VAL A O 1
ATOM 1398 N N . TYR A 1 185 ? 0.858 -8.519 -9.475 1.00 95.12 185 TYR A N 1
ATOM 1399 C CA . TYR A 1 185 ? 0.462 -8.135 -8.131 1.00 95.12 185 TYR A CA 1
ATOM 1400 C C . TYR A 1 185 ? 0.568 -9.291 -7.143 1.00 95.12 185 TYR A C 1
ATOM 1402 O O . TYR A 1 185 ? 0.425 -10.462 -7.500 1.00 95.12 185 TYR A O 1
ATOM 1410 N N . PHE A 1 186 ? 0.797 -8.924 -5.888 1.00 93.69 186 PHE A N 1
ATOM 1411 C CA . PHE A 1 186 ? 0.789 -9.804 -4.731 1.00 93.69 186 PHE A CA 1
ATOM 1412 C C . PHE A 1 186 ? -0.307 -9.327 -3.791 1.00 93.69 186 PHE A C 1
ATOM 1414 O O . PHE A 1 186 ? -0.269 -8.196 -3.296 1.00 93.69 186 PHE A O 1
ATOM 1421 N N . ARG A 1 187 ? -1.313 -10.168 -3.575 1.00 91.25 187 ARG A N 1
ATOM 1422 C CA . ARG A 1 187 ? -2.429 -9.836 -2.689 1.00 91.25 187 ARG A CA 1
ATOM 1423 C C . ARG A 1 187 ? -2.040 -10.093 -1.243 1.00 91.25 187 ARG A C 1
ATOM 1425 O O . ARG A 1 187 ? -1.350 -11.063 -0.942 1.00 91.25 187 ARG A O 1
ATOM 1432 N N . MET A 1 188 ? -2.512 -9.232 -0.359 1.00 87.69 188 MET A N 1
ATOM 1433 C CA . MET A 1 188 ? -2.346 -9.421 1.069 1.00 87.69 188 MET A CA 1
ATOM 1434 C C . MET A 1 188 ? -3.403 -10.411 1.572 1.00 87.69 188 MET A C 1
ATOM 1436 O O . MET A 1 188 ? -4.592 -10.255 1.277 1.00 87.69 188 MET A O 1
ATOM 1440 N N . ILE A 1 189 ? -2.975 -11.440 2.298 1.00 85.50 189 ILE A N 1
ATOM 1441 C CA . ILE A 1 189 ? -3.849 -12.459 2.887 1.00 85.50 189 ILE A CA 1
ATOM 1442 C C . ILE A 1 189 ? -3.489 -12.686 4.361 1.00 85.50 189 ILE A C 1
ATOM 1444 O O . ILE A 1 189 ? -2.332 -12.488 4.734 1.00 85.50 189 ILE A O 1
ATOM 1448 N N . PRO A 1 190 ? -4.438 -13.125 5.205 1.00 80.88 190 PRO A N 1
ATOM 1449 C CA . PRO A 1 190 ? -4.112 -13.600 6.546 1.00 80.88 190 PRO A CA 1
ATOM 1450 C C . PRO A 1 190 ? -3.175 -14.810 6.476 1.00 80.88 190 PRO A C 1
ATOM 1452 O O . PRO A 1 190 ? -3.355 -15.678 5.616 1.00 80.88 190 PRO A O 1
ATOM 1455 N N . SER A 1 191 ? -2.204 -14.898 7.387 1.00 76.62 191 SER A N 1
ATOM 1456 C CA . SER A 1 191 ? -1.372 -16.100 7.500 1.00 76.62 191 SER A CA 1
ATOM 1457 C C . SER A 1 191 ? -2.246 -17.297 7.876 1.00 76.62 191 SER A C 1
ATOM 1459 O O . SER A 1 191 ? -3.077 -17.234 8.781 1.00 76.62 191 SER A O 1
ATOM 1461 N N . THR A 1 192 ? -2.058 -18.414 7.175 1.00 65.12 192 THR A N 1
ATOM 1462 C CA . THR A 1 192 ? -2.820 -19.654 7.409 1.00 65.12 192 THR A CA 1
ATOM 1463 C C . THR A 1 192 ? -2.191 -20.551 8.477 1.00 65.12 192 THR A C 1
ATOM 1465 O O . THR A 1 192 ? -2.707 -21.631 8.763 1.00 65.12 192 THR A O 1
ATOM 1468 N N . CYS A 1 193 ? -1.077 -20.131 9.084 1.00 44.56 193 CYS A N 1
ATOM 1469 C CA . CYS A 1 193 ? -0.355 -20.939 10.057 1.00 44.56 193 CYS A CA 1
ATOM 1470 C C . CYS A 1 193 ? -0.963 -20.757 11.464 1.00 44.56 193 CYS A C 1
ATOM 1472 O O . CYS A 1 193 ? -0.820 -19.677 12.040 1.00 44.56 193 CYS A O 1
ATOM 1474 N N . PRO A 1 194 ? -1.608 -21.778 12.067 1.00 39.66 194 PRO A N 1
ATOM 1475 C CA . PRO A 1 194 ? -2.081 -21.672 13.443 1.00 39.66 194 PRO A CA 1
ATOM 1476 C C . PRO A 1 194 ? -0.866 -21.562 14.367 1.00 39.66 194 PRO A C 1
ATOM 1478 O O . PRO A 1 194 ? -0.086 -22.507 14.491 1.00 39.66 194 PRO A O 1
ATOM 1481 N N . LYS A 1 195 ? -0.674 -20.409 15.012 1.00 48.16 195 LYS A N 1
ATOM 1482 C CA . LYS A 1 195 ? 0.429 -20.215 15.959 1.00 48.16 195 LYS A CA 1
ATOM 1483 C C . LYS A 1 195 ? -0.101 -19.915 17.352 1.00 48.16 195 LYS A C 1
ATOM 1485 O O . LYS A 1 195 ? -0.964 -19.066 17.548 1.00 48.16 195 LYS A O 1
ATOM 1490 N N . ALA A 1 196 ? 0.432 -20.672 18.310 1.00 33.06 196 ALA A N 1
ATOM 1491 C CA . ALA A 1 196 ? 0.130 -20.571 19.725 1.00 33.06 196 ALA A CA 1
ATOM 1492 C C . ALA A 1 196 ? 0.353 -19.139 20.224 1.00 33.06 196 ALA A C 1
ATOM 1494 O O . ALA A 1 196 ? 1.441 -18.577 20.087 1.00 33.06 196 ALA A O 1
ATOM 1495 N N . THR A 1 197 ? -0.688 -18.567 20.819 1.00 28.28 197 THR A N 1
ATOM 1496 C CA . THR A 1 197 ? -0.649 -17.270 21.482 1.00 28.28 197 THR A CA 1
ATOM 1497 C C . THR A 1 197 ? 0.345 -17.327 22.642 1.00 28.28 197 THR A C 1
ATOM 1499 O O . THR A 1 197 ? 0.066 -17.931 23.676 1.00 28.28 197 THR A O 1
ATOM 1502 N N . ILE A 1 198 ? 1.511 -16.691 22.504 1.00 27.08 198 ILE A N 1
ATOM 1503 C CA . ILE A 1 198 ? 2.312 -16.323 23.675 1.00 27.08 198 ILE A CA 1
ATOM 1504 C C . ILE A 1 198 ? 1.733 -15.002 24.171 1.00 27.08 198 ILE A C 1
ATOM 1506 O O . ILE A 1 198 ? 2.085 -13.932 23.680 1.00 27.08 198 ILE A O 1
ATOM 1510 N N . ASN A 1 199 ? 0.808 -15.088 25.125 1.00 25.34 199 ASN A N 1
ATOM 1511 C CA . ASN A 1 199 ? 0.376 -13.925 25.888 1.00 25.34 199 ASN A CA 1
ATOM 1512 C C . ASN A 1 199 ? 1.561 -13.457 26.737 1.00 25.34 199 ASN A C 1
ATOM 1514 O O . ASN A 1 199 ? 1.877 -14.065 27.759 1.00 25.34 199 ASN A O 1
ATOM 1518 N N . VAL A 1 200 ? 2.225 -12.381 26.319 1.00 25.08 200 VAL A N 1
ATOM 1519 C CA . VAL A 1 200 ? 3.118 -11.639 27.209 1.00 25.08 200 VAL A CA 1
ATOM 1520 C C . VAL A 1 200 ? 2.244 -10.679 28.002 1.00 25.08 200 VAL A C 1
ATOM 1522 O O . VAL A 1 200 ? 2.019 -9.536 27.615 1.00 25.08 200 VAL A O 1
ATOM 1525 N N . THR A 1 201 ? 1.697 -11.177 29.106 1.00 26.78 201 THR A N 1
ATOM 1526 C CA . THR A 1 2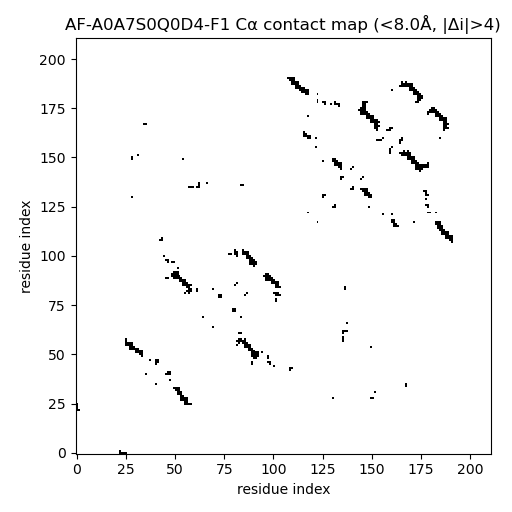01 ? 1.084 -10.324 30.119 1.00 26.78 201 THR A CA 1
ATOM 1527 C C . THR A 1 201 ? 2.214 -9.680 30.908 1.00 26.78 201 THR A C 1
ATOM 1529 O O . THR A 1 201 ? 2.926 -10.365 31.643 1.00 26.78 201 THR A O 1
ATOM 1532 N N . PHE A 1 202 ? 2.393 -8.370 30.770 1.00 27.11 202 PHE A N 1
ATOM 1533 C CA . PHE A 1 202 ? 3.219 -7.630 31.716 1.00 27.11 202 PHE A CA 1
ATOM 1534 C C . PHE A 1 202 ? 2.487 -7.604 33.062 1.00 27.11 202 PHE A C 1
ATOM 1536 O O . PHE A 1 202 ? 1.318 -7.204 33.100 1.00 27.11 202 PHE A O 1
ATOM 1543 N N . PRO A 1 203 ? 3.113 -8.033 34.170 1.00 28.27 203 PRO A N 1
ATOM 1544 C CA . PRO A 1 203 ? 2.531 -7.794 35.476 1.00 28.27 203 PRO A CA 1
ATOM 1545 C C . PRO A 1 203 ? 2.476 -6.280 35.689 1.00 28.27 203 PRO A C 1
ATOM 1547 O O . PRO A 1 203 ? 3.505 -5.605 35.702 1.00 28.27 203 PRO A O 1
ATOM 1550 N N . LEU A 1 204 ? 1.265 -5.746 35.851 1.00 33.06 204 LEU A N 1
ATOM 1551 C CA . LEU A 1 204 ? 1.086 -4.428 36.442 1.00 33.06 204 LEU A CA 1
ATOM 1552 C C . LEU A 1 204 ? 1.769 -4.460 37.810 1.00 33.06 204 LEU A C 1
ATOM 1554 O O . LEU A 1 204 ? 1.447 -5.306 38.650 1.00 33.06 204 LEU A O 1
ATOM 1558 N N . ALA A 1 205 ? 2.730 -3.562 38.028 1.00 38.56 205 ALA A N 1
ATOM 1559 C CA . ALA A 1 205 ? 3.243 -3.324 39.366 1.00 38.56 205 ALA A CA 1
ATOM 1560 C C . ALA A 1 205 ? 2.041 -2.997 40.272 1.00 38.56 205 ALA A C 1
ATOM 1562 O O . ALA A 1 205 ? 1.203 -2.185 39.871 1.00 38.56 205 ALA A O 1
ATOM 1563 N N . PRO A 1 206 ? 1.933 -3.578 41.482 1.00 45.72 206 PRO A N 1
ATOM 1564 C CA . PRO A 1 206 ? 0.774 -3.349 42.342 1.00 45.72 206 PRO A CA 1
ATOM 1565 C C . PRO A 1 206 ? 0.557 -1.877 42.708 1.00 45.72 206 PRO A C 1
ATOM 1567 O O . PRO A 1 206 ? -0.521 -1.534 43.169 1.00 45.72 206 PRO A O 1
ATOM 1570 N N . ASN A 1 207 ? 1.552 -1.005 42.507 1.00 49.28 207 ASN A N 1
ATOM 1571 C CA . ASN A 1 207 ? 1.517 0.389 42.925 1.00 49.28 207 ASN A CA 1
ATOM 1572 C C . ASN A 1 207 ? 2.200 1.270 41.868 1.00 49.28 207 ASN A C 1
ATOM 1574 O O . ASN A 1 207 ? 3.424 1.262 41.758 1.00 49.28 207 ASN A O 1
ATOM 1578 N N . GLY A 1 208 ? 1.413 2.013 41.087 1.00 44.59 208 GLY A N 1
ATOM 1579 C CA . GLY A 1 208 ? 1.881 2.841 39.972 1.00 44.59 208 GLY A CA 1
ATOM 1580 C C . GLY A 1 208 ? 2.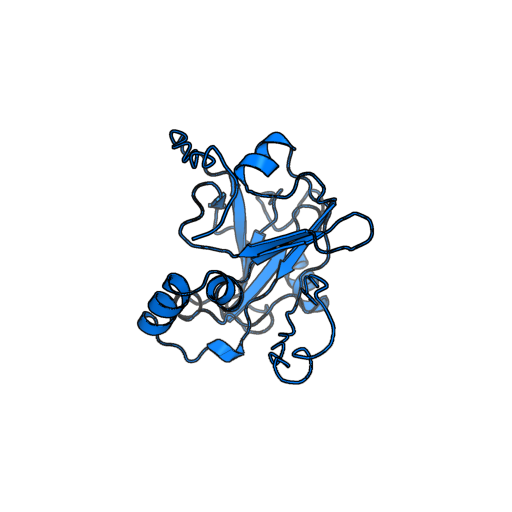878 3.939 40.357 1.00 44.59 208 GLY A C 1
ATOM 1581 O O . GLY A 1 208 ? 2.482 5.067 40.644 1.00 44.59 208 GLY A O 1
ATOM 1582 N N . LYS A 1 209 ? 4.178 3.634 40.292 1.00 29.48 209 LYS A N 1
ATOM 1583 C CA . LYS A 1 209 ? 5.258 4.625 40.211 1.00 29.48 209 LYS A CA 1
ATOM 1584 C C . LYS A 1 209 ? 6.346 4.162 39.236 1.00 29.48 209 LYS A C 1
ATOM 1586 O O . LYS A 1 209 ? 6.607 2.960 39.180 1.00 29.48 209 LYS A O 1
ATOM 1591 N N . PRO A 1 210 ? 6.971 5.088 38.489 1.00 32.88 210 PRO A N 1
ATOM 1592 C CA . PRO A 1 210 ? 7.980 4.752 37.495 1.00 32.88 210 PRO A CA 1
ATOM 1593 C C . PRO A 1 210 ? 9.364 4.545 38.132 1.00 32.88 210 PRO A C 1
ATOM 1595 O O . PRO A 1 210 ? 9.746 5.274 39.049 1.00 32.88 210 PRO A O 1
ATOM 1598 N N . THR A 1 211 ? 10.116 3.591 37.586 1.00 34.75 211 THR A N 1
ATOM 1599 C CA . THR A 1 211 ? 11.587 3.599 37.495 1.00 34.75 211 THR A CA 1
ATOM 1600 C C . THR A 1 211 ? 11.960 3.171 36.096 1.00 34.75 211 THR A C 1
ATOM 1602 O O . THR A 1 211 ? 11.348 2.174 35.647 1.00 34.75 211 THR A O 1
#

Secondary structure (DSSP, 8-state):
----------TTSTTS-----------BPPPEE--S-HHHHHHTT--TT--EEEEEPP-GGGTT--HHHHHHHHHH-HHHHHHHH-EEEEE-TTS-EEEEEE--TT-TTEEEEEEEEBPHHHHHHHHHTT-PEEP--HHHHTTS--EEEEE-TTTTTTTTTBSS--TT-EEEEESSGGG-S-EEEEEEEE-----------PPPPSS----

Solvent-accessible surface area (backbone atoms only — not comparable to full-atom values): 12654 Å² total; per-residue (Å²): 106,92,85,83,85,85,82,90,77,77,93,81,72,70,85,79,66,75,70,78,80,84,79,62,90,62,56,65,45,76,77,39,72,57,82,68,51,76,70,55,22,61,77,70,70,43,61,88,73,38,40,28,33,26,45,35,48,45,52,72,87,58,58,82,60,50,74,66,52,50,55,50,43,52,73,72,34,74,67,46,25,27,40,66,63,4,28,40,39,28,16,33,87,88,67,48,81,74,50,73,47,50,51,55,102,76,56,86,56,59,40,75,48,69,82,38,64,44,34,67,72,46,45,51,50,38,41,76,68,65,52,39,40,74,53,53,49,67,82,54,39,75,76,49,38,32,10,32,29,79,44,62,37,74,74,53,54,97,61,35,52,29,93,61,80,26,76,76,7,28,44,36,37,10,52,25,64,68,43,39,80,61,45,32,30,30,26,43,42,72,45,87,72,91,70,85,83,80,78,82,75,76,79,76,67,95,66,97,72,93,131

Mean predicted aligned error: 11.66 Å

Sequence (211 aa):
ILVGSAEETDNHEAEQAAMSFEYFLAKLSPLSLVSVSSADRVILGIPLLAEYFAFIYPVGELDNLTDEQYGRLGSLEPRALLLIYGGFAYFTKEGGLLNIISISGAGRDMEFDGPYLLLESTQARLRELKRLQPVTLPFISAVGPQSFGWVNGDEFGLRGLGAQPAQLGAFVYCDEPAGAGAAVYFRMIPSTCPKATINVTFPLAPNGKPT

Organism: NCBI:txid221442